Protein AF-A0A5B0LIJ8-F1 (afdb_monomer_lite)

Radius of gyration: 35.1 Å; chains: 1; bounding box: 100×54×108 Å

Foldseek 3Di:
DDDDDDDDDPPPDPDDPDDDQPFQLDQDDDDLSVLLRVLVSVQVVVHPVSLVQVLVLLVLVLVCCVDPVNPVVLVLLPDLPDDLVVQLVSLVVVCVVSPNGDPSNNVSSNVCSVVSNSNCSNVSSVSNVVSVCVVQLEFEKEKEFLDDDDPVRVVVVQVVVCVDPLSDNGHYDYDYDHDNVLVGDMWIDRPVDIDDPGPNVVVVVVVVVVVVVVVVVVVVVVVCVVVVVVVVVPPPPDDDDDDDDPDDDDDDDDDDDDDDDDDDDD

Secondary structure (DSSP, 8-state):
------------------------SS---HHHHHHHHHHHHHHHHH-HHHHHHHHHHHHHHHHHHHSTTHHHHHHHHH-TTS-HHHHHHHHHHHHHHHT---HHHHHHHHHHHHTT-GGGHHHHHHHHHHHHHHHTTEEEEEEEESSPPPHHHHHHHHHHHHHSTTS-SPEEEEEEEE-GGG-SSEEEE-SS-EEE--HHHHHHHHHHHHHHHHHHHHHHHHHSHHHHHHHHHHTTS-----------------------------

InterPro domains:
  IPR000711 ATPase, OSCP/delta subunit [MF_01416] (27-212)
  IPR000711 ATPase, OSCP/delta subunit [PF00213] (32-209)
  IPR000711 ATPase, OSCP/delta subunit [PR00125] (31-50)
  IPR000711 ATPase, OSCP/delta subunit [PR00125] (106-117)
  IPR000711 ATPase, OSCP/delta subunit [PR00125] (117-131)
  IPR000711 ATPase, OSCP/delta subunit [PR00125] (170-185)
  IPR000711 ATPase, OSCP/delta subunit [PR00125] (185-203)
  IPR000711 ATPase, OSCP/delta subunit [PTHR11910] (22-210)
  IPR000711 ATPase, OSCP/delta subunit [TIGR01145] (34-208)
  IPR026015 F1F0 ATP synthase OSCP/delta subunit, N-terminal domain superfamily [G3DSA:1.10.520.20] (30-129)
  IPR026015 F1F0 ATP synthase OSCP/delta subunit, N-terminal domain superfamily [SSF47928] (27-138)

pLDDT: mean 74.78, std 20.58, range [27.91, 95.12]

Structure (mmCIF, N/CA/C/O backbone):
data_AF-A0A5B0LIJ8-F1
#
_entry.id   AF-A0A5B0LIJ8-F1
#
loop_
_atom_site.group_PDB
_atom_site.id
_atom_site.type_symbol
_atom_site.label_atom_id
_atom_site.label_alt_id
_atom_site.label_comp_id
_atom_site.label_asym_id
_atom_site.label_entity_id
_atom_site.label_seq_id
_atom_site.pdbx_PDB_ins_code
_atom_site.Cartn_x
_atom_site.Cartn_y
_atom_site.Cartn_z
_atom_site.occupancy
_atom_site.B_iso_or_equiv
_atom_site.auth_seq_id
_atom_site.auth_comp_id
_atom_site.auth_asym_id
_atom_site.auth_atom_id
_atom_site.pdbx_PDB_model_num
ATOM 1 N N . MET A 1 1 ? -68.571 29.855 -14.694 1.00 47.62 1 MET A N 1
ATOM 2 C CA . MET A 1 1 ? -67.436 30.529 -14.028 1.00 47.62 1 MET A CA 1
ATOM 3 C C . MET A 1 1 ? -67.125 29.778 -12.743 1.00 47.62 1 MET A C 1
ATOM 5 O O . MET A 1 1 ? -67.871 29.914 -11.789 1.00 47.62 1 MET A O 1
ATOM 9 N N . ALA A 1 2 ? -66.093 28.936 -12.734 1.00 45.91 2 ALA A N 1
ATOM 10 C CA . ALA A 1 2 ? -65.562 28.334 -11.511 1.00 45.91 2 ALA A CA 1
ATOM 11 C C . ALA A 1 2 ? -64.070 28.053 -11.730 1.00 45.91 2 ALA A C 1
ATOM 13 O O . ALA A 1 2 ? -63.664 26.982 -12.167 1.00 45.91 2 ALA A O 1
ATOM 14 N N . SER A 1 3 ? -63.268 29.089 -11.514 1.00 51.72 3 SER A N 1
ATOM 15 C CA . SER A 1 3 ? -61.813 29.036 -11.434 1.00 51.72 3 SER A CA 1
ATOM 16 C C . SER A 1 3 ? -61.413 28.531 -10.046 1.00 51.72 3 SER A C 1
ATOM 18 O O . SER A 1 3 ? -61.490 29.281 -9.074 1.00 51.72 3 SER A O 1
ATOM 20 N N . GLY A 1 4 ? -61.007 27.266 -9.945 1.00 51.38 4 GLY A N 1
ATOM 21 C CA . GLY A 1 4 ? -60.357 26.726 -8.750 1.00 51.38 4 GLY A CA 1
ATOM 22 C C . GLY A 1 4 ? -58.832 26.875 -8.852 1.00 51.38 4 GLY A C 1
ATOM 23 O O . GLY A 1 4 ? -58.273 26.528 -9.894 1.00 51.38 4 GLY A O 1
ATOM 24 N N . PRO A 1 5 ? -58.130 27.389 -7.827 1.00 50.44 5 PRO A N 1
ATOM 25 C CA . PRO A 1 5 ? -56.679 27.525 -7.866 1.00 50.44 5 PRO A CA 1
ATOM 26 C C . PRO A 1 5 ? -55.984 26.168 -7.675 1.00 50.44 5 PRO A C 1
ATOM 28 O O . PRO A 1 5 ? -56.204 25.457 -6.695 1.00 50.44 5 PRO A O 1
ATOM 31 N N . VAL A 1 6 ? -55.103 25.821 -8.615 1.00 54.75 6 VAL A N 1
ATOM 32 C CA . VAL A 1 6 ? -54.202 24.665 -8.518 1.00 54.75 6 VAL A CA 1
ATOM 33 C C . VAL A 1 6 ? -53.037 25.040 -7.602 1.00 54.75 6 VAL A C 1
ATOM 35 O O . VAL A 1 6 ? -52.072 25.674 -8.029 1.00 54.75 6 VAL A O 1
ATOM 38 N N . TYR A 1 7 ? -53.103 24.648 -6.331 1.00 50.88 7 TYR A N 1
ATOM 39 C CA . TYR A 1 7 ? -51.962 24.767 -5.424 1.00 50.88 7 TYR A CA 1
ATOM 40 C C . TYR A 1 7 ? -50.938 23.671 -5.737 1.00 50.88 7 TYR A C 1
ATOM 42 O O . TYR A 1 7 ? -51.102 22.501 -5.392 1.00 50.88 7 TYR A O 1
ATOM 50 N N . ARG A 1 8 ? -49.858 24.054 -6.420 1.00 53.16 8 ARG A N 1
ATOM 51 C CA . ARG A 1 8 ? -48.707 23.190 -6.691 1.00 53.16 8 ARG A CA 1
ATOM 52 C C . ARG A 1 8 ? -47.884 23.061 -5.407 1.00 53.16 8 ARG A C 1
ATOM 54 O O . ARG A 1 8 ? -47.193 23.997 -5.017 1.00 53.16 8 ARG A O 1
ATOM 61 N N . ALA A 1 9 ? -47.964 21.908 -4.747 1.00 58.19 9 ALA A N 1
ATOM 62 C CA . ALA A 1 9 ? -47.151 21.608 -3.573 1.00 58.19 9 ALA A CA 1
ATOM 63 C C . ALA A 1 9 ? -45.655 21.649 -3.939 1.00 58.19 9 ALA A C 1
ATOM 65 O O . ALA A 1 9 ? -45.153 20.796 -4.676 1.00 58.19 9 ALA A O 1
ATOM 66 N N . LEU A 1 10 ? -44.937 22.651 -3.432 1.00 56.31 10 LEU A N 1
ATOM 67 C CA . LEU A 1 10 ? -43.482 22.715 -3.514 1.00 56.31 10 LEU A CA 1
ATOM 68 C C . LEU A 1 10 ? -42.907 21.613 -2.616 1.00 56.31 10 LEU A C 1
ATOM 70 O O . LEU A 1 10 ? -42.924 21.719 -1.390 1.00 56.31 10 LEU A O 1
ATOM 74 N N . LYS A 1 11 ? -42.394 20.538 -3.224 1.00 51.88 11 LYS A N 1
ATOM 75 C CA . LYS A 1 11 ? -41.533 19.567 -2.539 1.00 51.88 11 LYS A CA 1
ATOM 76 C C . LYS A 1 11 ? -40.275 20.306 -2.082 1.00 51.88 11 LYS A C 1
ATOM 78 O O . LYS A 1 11 ? -39.348 20.504 -2.859 1.00 51.88 11 LYS A O 1
ATOM 83 N N . CYS A 1 12 ? -40.256 20.721 -0.820 1.00 52.06 12 CYS A N 1
ATOM 84 C CA . CYS A 1 12 ? -39.061 21.233 -0.169 1.00 52.06 12 CYS A CA 1
ATOM 85 C C . CYS A 1 12 ? -38.113 20.049 0.063 1.00 52.06 12 CYS A C 1
ATOM 87 O O . CYS A 1 12 ? -38.167 19.368 1.087 1.00 52.06 12 CYS A O 1
ATOM 89 N N . THR A 1 13 ? -37.290 19.725 -0.933 1.00 61.84 13 THR A N 1
ATOM 90 C CA . THR A 1 13 ? -36.190 18.784 -0.741 1.00 61.84 13 THR A CA 1
ATOM 91 C C . THR A 1 13 ? -35.160 19.469 0.143 1.00 61.84 13 THR A C 1
ATOM 93 O O . THR A 1 13 ? -34.481 20.396 -0.298 1.00 61.84 13 THR A O 1
ATOM 96 N N . ARG A 1 14 ? -35.054 19.028 1.400 1.00 58.00 14 ARG A N 1
ATOM 97 C CA . ARG A 1 14 ? -33.941 19.384 2.285 1.00 58.00 14 ARG A CA 1
ATOM 98 C C . ARG A 1 14 ? -32.634 19.004 1.588 1.00 58.00 14 ARG A C 1
ATOM 100 O O . ARG A 1 14 ? -32.281 17.830 1.527 1.00 58.00 14 ARG A O 1
ATOM 107 N N . GLY A 1 15 ? -31.931 19.996 1.053 1.00 54.00 15 GLY A N 1
ATOM 108 C CA . GLY A 1 15 ? -30.543 19.836 0.652 1.00 54.00 15 GLY A CA 1
ATOM 109 C C . GLY A 1 15 ? -29.709 19.687 1.916 1.00 54.00 15 GLY A C 1
ATOM 110 O O . GLY A 1 15 ? -29.566 20.643 2.676 1.00 54.00 15 GLY A O 1
ATOM 111 N N . TYR A 1 16 ? -29.188 18.491 2.180 1.00 57.69 16 TYR A N 1
ATOM 112 C CA . TYR A 1 16 ? -28.135 18.342 3.176 1.00 57.69 16 TYR A CA 1
ATOM 113 C C . TYR A 1 16 ? -26.903 19.069 2.638 1.00 57.69 16 TYR A C 1
ATOM 115 O O . TYR A 1 16 ? -26.292 18.627 1.667 1.00 57.69 16 TYR A O 1
ATOM 123 N N . ALA A 1 17 ? -26.561 20.203 3.248 1.00 46.34 17 ALA A N 1
ATOM 124 C CA . ALA A 1 17 ? -25.286 20.862 3.026 1.00 46.34 17 ALA A CA 1
ATOM 125 C C . ALA A 1 17 ? -24.179 19.910 3.498 1.00 46.34 17 ALA A C 1
ATOM 127 O O . ALA A 1 17 ? -23.895 19.794 4.690 1.00 46.34 17 ALA A O 1
ATOM 128 N N . THR A 1 18 ? -23.585 19.163 2.572 1.00 56.31 18 THR A N 1
ATOM 129 C CA . THR A 1 18 ? -22.400 18.358 2.855 1.00 56.31 18 THR A CA 1
ATOM 130 C C . THR A 1 18 ? -21.265 19.311 3.195 1.00 56.31 18 THR A C 1
ATOM 132 O O . THR A 1 18 ? -20.797 20.047 2.327 1.00 56.31 18 THR A O 1
ATOM 135 N N . ALA A 1 19 ? -20.835 19.310 4.460 1.00 57.94 19 ALA A N 1
ATOM 136 C CA . ALA A 1 19 ? -19.620 19.994 4.889 1.00 57.94 19 ALA A CA 1
ATOM 137 C C . ALA A 1 19 ? -18.485 19.660 3.911 1.00 57.94 19 ALA A C 1
ATOM 139 O O . ALA A 1 19 ? -18.280 18.481 3.610 1.00 57.94 19 ALA A O 1
ATOM 140 N N . ALA A 1 20 ? -17.785 20.685 3.413 1.00 52.75 20 ALA A N 1
ATOM 141 C CA . ALA A 1 20 ? -16.753 20.564 2.388 1.00 52.75 20 ALA A CA 1
ATOM 142 C C . ALA A 1 20 ? -15.734 19.475 2.764 1.00 52.75 20 ALA A C 1
ATOM 144 O O . ALA A 1 20 ? -14.863 19.660 3.616 1.00 52.75 20 ALA A O 1
ATOM 145 N N . SER A 1 21 ? -15.876 18.292 2.168 1.00 60.28 21 SER A N 1
ATOM 146 C CA . SER A 1 21 ? -14.960 17.185 2.389 1.00 60.28 21 SER A CA 1
ATOM 147 C C . SER A 1 21 ? -13.689 17.474 1.605 1.00 60.28 21 SER A C 1
ATOM 149 O O . SER A 1 21 ? -13.701 17.426 0.375 1.00 60.28 21 SER A O 1
ATOM 151 N N . LYS A 1 22 ? -12.588 17.771 2.306 1.00 71.88 22 LYS A N 1
ATOM 152 C CA . LYS A 1 22 ? -11.252 17.735 1.702 1.00 71.88 22 LYS A CA 1
ATOM 153 C C . LYS A 1 22 ? -11.056 16.336 1.110 1.00 71.88 22 LYS A C 1
ATOM 155 O O . LYS A 1 22 ? -11.093 15.342 1.840 1.00 71.88 22 LYS A O 1
ATOM 160 N N . GLN A 1 23 ? -10.968 16.282 -0.216 1.00 77.31 23 GLN A N 1
ATOM 161 C CA . GLN A 1 23 ? -10.857 15.036 -0.961 1.00 77.31 23 GLN A CA 1
ATOM 162 C C . GLN A 1 23 ? -9.445 14.460 -0.796 1.00 77.31 23 GLN A C 1
ATOM 164 O O . GLN A 1 23 ? -8.485 15.232 -0.727 1.00 77.31 23 GLN A O 1
ATOM 169 N N . PRO A 1 24 ? -9.300 13.128 -0.719 1.00 84.94 24 PRO A N 1
ATOM 170 C CA . PRO A 1 24 ? -7.989 12.495 -0.723 1.00 84.94 24 PRO A CA 1
ATOM 171 C C . PRO A 1 24 ? -7.252 12.771 -2.048 1.00 84.94 24 PRO A C 1
ATOM 173 O O . PRO A 1 24 ? -7.898 12.907 -3.090 1.00 84.94 24 PRO A O 1
ATOM 176 N N . PRO A 1 25 ? -5.907 12.818 -2.038 1.00 84.00 25 PRO A N 1
ATOM 177 C CA . PRO A 1 25 ? -5.106 13.121 -3.229 1.00 84.00 25 PRO A CA 1
ATOM 178 C C . PRO A 1 25 ? -5.196 12.039 -4.316 1.00 84.00 25 PRO A C 1
ATOM 180 O O . PRO A 1 25 ? -5.004 12.334 -5.492 1.00 84.00 25 PRO A O 1
ATOM 183 N N . ILE A 1 26 ? -5.490 10.791 -3.935 1.00 87.38 26 ILE A N 1
ATOM 184 C CA . ILE A 1 26 ? -5.700 9.663 -4.850 1.00 87.38 26 ILE A CA 1
ATOM 185 C C . ILE A 1 26 ? -7.056 9.033 -4.544 1.00 87.38 26 ILE A C 1
ATOM 187 O O . ILE A 1 26 ? -7.428 8.852 -3.384 1.00 87.38 26 ILE A O 1
ATOM 191 N N . GLN A 1 27 ? -7.788 8.670 -5.596 1.00 87.69 27 GLN A N 1
ATOM 192 C CA . GLN A 1 27 ? -9.025 7.908 -5.477 1.00 87.69 27 GLN A CA 1
ATOM 193 C C . GLN A 1 27 ? -8.698 6.416 -5.399 1.00 87.69 27 GLN A C 1
ATOM 195 O O . GLN A 1 27 ? -8.343 5.795 -6.400 1.00 87.69 27 GLN A O 1
ATOM 200 N N . LEU A 1 28 ? -8.816 5.840 -4.205 1.00 87.75 28 LEU A N 1
ATOM 201 C CA . LEU A 1 28 ? -8.683 4.400 -4.011 1.00 87.75 28 LEU A CA 1
ATOM 202 C C . LEU A 1 28 ? -10.021 3.702 -4.261 1.00 87.75 28 LEU A C 1
ATOM 204 O O . LEU A 1 28 ? -11.070 4.154 -3.799 1.00 87.75 28 LEU A O 1
ATOM 208 N N . GLN A 1 29 ? -9.975 2.593 -4.995 1.00 87.88 29 GLN A N 1
ATOM 209 C CA . GLN A 1 29 ? -11.150 1.795 -5.338 1.00 87.88 29 GLN A CA 1
ATOM 210 C C . GLN A 1 29 ? -11.366 0.663 -4.326 1.00 87.88 29 GLN A C 1
ATOM 212 O O . GLN A 1 29 ? -10.441 0.217 -3.654 1.00 87.88 29 GLN A O 1
ATOM 217 N N . GLY A 1 30 ? -12.602 0.168 -4.242 1.00 90.38 30 GLY A N 1
ATOM 218 C CA . GLY A 1 30 ? -12.960 -0.953 -3.368 1.00 90.38 30 GLY A CA 1
ATOM 219 C C . GLY A 1 30 ? -13.424 -0.546 -1.966 1.00 90.38 30 GLY A C 1
ATOM 220 O O . GLY A 1 30 ? -13.633 0.629 -1.664 1.00 90.38 30 GLY A O 1
ATOM 221 N N . LEU A 1 31 ? -13.671 -1.546 -1.116 1.00 90.75 31 LEU A N 1
ATOM 222 C CA . LEU A 1 31 ? -14.156 -1.335 0.252 1.00 90.75 31 LEU A CA 1
ATOM 223 C C . LEU A 1 31 ? -13.059 -0.763 1.157 1.00 90.75 31 LEU A C 1
ATOM 225 O O . LEU A 1 31 ? -13.311 0.207 1.873 1.00 90.75 31 LEU A O 1
ATOM 229 N N . SER A 1 32 ? -11.839 -1.293 1.054 1.00 92.50 32 SER A N 1
ATOM 230 C CA . SER A 1 32 ? -10.680 -0.834 1.823 1.00 92.50 32 SER A CA 1
ATOM 231 C C . SER A 1 32 ? -10.344 0.632 1.539 1.00 92.50 32 SER A C 1
ATOM 233 O O . SER A 1 32 ? -10.225 1.428 2.472 1.00 92.50 32 SER A O 1
ATOM 235 N N . GLY A 1 33 ? -10.336 1.022 0.259 1.00 93.31 33 GLY A N 1
ATOM 236 C CA . GLY A 1 33 ? -10.114 2.402 -0.171 1.00 93.31 33 GLY A CA 1
ATOM 237 C C . GLY A 1 33 ? -11.153 3.388 0.378 1.00 93.31 33 GLY A C 1
ATOM 238 O O . GLY A 1 33 ? -10.806 4.497 0.790 1.00 93.31 33 GLY A O 1
ATOM 239 N N . LYS A 1 34 ? -12.427 2.982 0.480 1.00 92.62 34 LYS A N 1
ATOM 240 C CA . LYS A 1 34 ? -13.484 3.809 1.094 1.00 92.62 34 LYS A CA 1
ATOM 241 C C . LYS A 1 34 ? -13.229 4.054 2.582 1.00 92.62 34 LYS A C 1
ATOM 243 O O . LYS A 1 34 ? -13.358 5.189 3.030 1.00 92.62 34 LYS A O 1
ATOM 248 N N . TYR A 1 35 ? -12.821 3.037 3.340 1.00 93.94 35 TYR A N 1
ATOM 249 C CA . TYR A 1 35 ? -12.466 3.224 4.751 1.00 93.94 35 TYR A CA 1
ATOM 250 C C . TYR A 1 35 ? -11.196 4.054 4.934 1.00 93.94 35 TYR A C 1
ATOM 252 O O . TYR A 1 35 ? -11.187 4.961 5.765 1.00 93.94 35 TYR A O 1
ATOM 260 N N . ALA A 1 36 ? -10.157 3.797 4.136 1.00 94.50 36 ALA A N 1
ATOM 261 C CA . ALA A 1 36 ? -8.912 4.558 4.181 1.00 94.50 36 ALA A CA 1
ATOM 262 C C . ALA A 1 36 ? -9.144 6.042 3.848 1.00 94.50 36 ALA A C 1
ATOM 264 O O . ALA A 1 36 ? -8.672 6.922 4.568 1.00 94.50 36 ALA A O 1
ATOM 265 N N . SER A 1 37 ? -9.939 6.333 2.812 1.00 93.19 37 SER A N 1
ATOM 266 C CA . SER A 1 37 ? -10.314 7.708 2.458 1.00 93.19 37 SER A CA 1
ATOM 267 C C . SER A 1 37 ? -11.153 8.392 3.542 1.00 93.19 37 SER A C 1
ATOM 269 O O . SER A 1 37 ? -10.904 9.554 3.854 1.00 93.19 37 SER A O 1
ATOM 271 N N . ALA A 1 38 ? -12.089 7.677 4.178 1.00 92.56 38 ALA A N 1
ATOM 272 C CA . ALA A 1 38 ? -12.887 8.211 5.279 1.00 92.56 38 ALA A CA 1
ATOM 273 C C . ALA A 1 38 ? -12.024 8.545 6.507 1.00 92.56 38 ALA A C 1
ATOM 275 O O . ALA A 1 38 ? -12.185 9.617 7.094 1.00 92.56 38 ALA A O 1
ATOM 276 N N . LEU A 1 39 ? -11.079 7.666 6.858 1.00 92.94 39 LEU A N 1
ATOM 277 C CA . LEU A 1 39 ? -10.118 7.904 7.935 1.00 92.94 39 LEU A CA 1
ATOM 278 C C . LEU A 1 39 ? -9.228 9.113 7.630 1.00 92.94 39 LEU A C 1
ATOM 280 O O . LEU A 1 39 ? -9.060 9.981 8.484 1.00 92.94 39 LEU A O 1
ATOM 284 N N . TYR A 1 40 ? -8.715 9.207 6.402 1.00 93.12 40 TYR A N 1
ATOM 285 C CA . TYR A 1 40 ? -7.926 10.349 5.945 1.00 93.12 40 TYR A CA 1
ATOM 286 C C . TYR A 1 40 ? -8.722 11.658 6.046 1.00 93.12 40 TYR A C 1
ATOM 288 O O . TYR A 1 40 ? -8.270 12.613 6.676 1.00 93.12 40 TYR A O 1
ATOM 296 N N . SER A 1 41 ? -9.948 11.698 5.515 1.00 91.44 41 SER A N 1
ATOM 297 C CA . SER A 1 41 ? -10.809 12.880 5.610 1.00 91.44 41 SER A CA 1
ATOM 298 C C . SER A 1 41 ? -11.162 13.241 7.056 1.00 91.44 41 SER A C 1
ATOM 300 O O . SER A 1 41 ? -11.316 14.423 7.356 1.00 91.44 41 SER A O 1
ATOM 302 N N . ALA A 1 42 ? -11.290 12.267 7.962 1.00 91.69 42 ALA A N 1
ATOM 303 C CA . ALA A 1 42 ? -11.514 12.519 9.385 1.00 91.69 42 ALA A CA 1
ATOM 304 C C . ALA A 1 42 ? -10.266 13.095 10.077 1.00 91.69 42 ALA A C 1
ATOM 306 O O . ALA A 1 42 ? -10.382 14.058 10.835 1.00 91.69 42 ALA A O 1
ATOM 307 N N . ALA A 1 43 ? -9.079 12.561 9.780 1.00 91.88 43 ALA A N 1
ATOM 308 C CA . ALA A 1 43 ? -7.814 13.048 10.326 1.00 91.88 43 ALA A CA 1
ATOM 309 C C . ALA A 1 43 ? -7.507 14.478 9.858 1.00 91.88 43 ALA A C 1
ATOM 311 O O . ALA A 1 43 ? -7.205 15.347 10.670 1.00 91.88 43 ALA A O 1
ATOM 312 N N . VAL A 1 44 ? -7.694 14.761 8.565 1.00 91.19 44 VAL A N 1
ATOM 313 C CA . VAL A 1 44 ? -7.485 16.100 7.990 1.00 91.19 44 VAL A CA 1
ATOM 314 C C . VAL A 1 44 ? -8.475 17.139 8.541 1.00 91.19 44 VAL A C 1
ATOM 316 O O . VAL A 1 44 ? -8.157 18.328 8.580 1.00 91.19 44 VAL A O 1
ATOM 319 N N . LYS A 1 45 ? -9.676 16.716 8.962 1.00 90.19 45 LYS A N 1
ATOM 320 C CA . LYS A 1 45 ? -10.661 17.593 9.618 1.00 90.19 45 LYS A CA 1
ATOM 321 C C . LYS A 1 45 ? -10.297 17.942 11.060 1.00 90.19 45 LYS A C 1
ATOM 323 O O . LYS A 1 45 ? -10.710 19.007 11.502 1.00 90.19 45 LYS A O 1
ATOM 328 N N . LYS A 1 46 ? -9.598 17.054 11.781 1.00 87.81 46 LYS A N 1
ATOM 329 C CA . LYS A 1 46 ? -9.085 17.359 13.121 1.00 87.81 46 LYS A CA 1
ATOM 330 C C . LYS A 1 46 ? -7.877 18.285 12.993 1.00 87.81 46 LYS A C 1
ATOM 332 O O . LYS A 1 46 ? -8.039 19.479 13.173 1.00 87.81 46 LYS A O 1
ATOM 337 N N . ASP A 1 47 ? -6.720 17.757 12.592 1.00 86.88 47 ASP A N 1
ATOM 338 C CA . ASP A 1 47 ? -5.487 18.535 12.406 1.00 86.88 47 ASP A CA 1
ATOM 339 C C . ASP A 1 47 ? -4.477 17.786 11.526 1.00 86.88 47 ASP A C 1
ATOM 341 O O . ASP A 1 47 ? -4.381 16.558 11.574 1.00 86.88 47 ASP A O 1
ATOM 345 N N . GLU A 1 48 ? -3.595 18.509 10.833 1.00 83.25 48 GLU A N 1
ATOM 346 C CA . GLU A 1 48 ? -2.496 17.898 10.065 1.00 83.25 48 GLU A CA 1
ATOM 347 C C . GLU A 1 48 ? -1.504 17.122 10.955 1.00 83.25 48 GLU A C 1
ATOM 349 O O . GLU A 1 48 ? -0.979 16.081 10.562 1.00 83.25 48 GLU A O 1
ATOM 354 N N . LYS A 1 49 ? -1.309 17.549 12.210 1.00 86.62 49 LYS A N 1
ATOM 355 C CA . LYS A 1 49 ? -0.471 16.816 13.176 1.00 86.62 49 LYS A CA 1
ATOM 356 C C . LYS A 1 49 ? -1.043 15.433 13.490 1.00 86.62 49 LYS A C 1
ATOM 358 O O . LYS A 1 49 ? -0.280 14.467 13.563 1.00 86.62 49 LYS A O 1
ATOM 363 N N . THR A 1 50 ? -2.371 15.325 13.613 1.00 87.69 50 THR A N 1
ATOM 364 C CA . THR A 1 50 ? -3.046 14.050 13.908 1.00 87.69 50 THR A CA 1
ATOM 365 C C . THR A 1 50 ? -2.900 13.036 12.776 1.00 87.69 50 THR A C 1
ATOM 367 O O . THR A 1 50 ? -2.864 11.832 13.018 1.00 87.69 50 THR A O 1
ATOM 370 N N . LEU A 1 51 ? -2.722 13.507 11.541 1.00 89.88 51 LEU A N 1
ATOM 371 C CA . LEU A 1 51 ? -2.484 12.648 10.386 1.00 89.88 51 LEU A CA 1
ATOM 372 C C . LEU A 1 51 ? -1.180 11.846 10.543 1.00 89.88 51 LEU A C 1
ATOM 374 O O . LEU A 1 51 ? -1.163 10.628 10.368 1.00 89.88 51 LEU A O 1
ATOM 378 N N . SER A 1 52 ? -0.102 12.519 10.957 1.00 89.50 52 SER A N 1
ATOM 379 C CA . SER A 1 52 ? 1.201 11.883 11.188 1.00 89.50 52 SER A CA 1
ATOM 380 C C . SER A 1 52 ? 1.209 10.918 12.380 1.00 89.50 52 SER A C 1
ATOM 382 O O . SER A 1 52 ? 1.951 9.935 12.372 1.00 89.50 52 SER A O 1
ATOM 384 N N . THR A 1 53 ? 0.389 11.166 13.408 1.00 91.31 53 THR A N 1
ATOM 385 C CA . THR A 1 53 ? 0.254 10.246 14.548 1.00 91.31 53 THR A CA 1
ATOM 386 C C . THR A 1 53 ? -0.534 9.001 14.160 1.00 91.31 53 THR A C 1
ATOM 388 O O . THR A 1 53 ? -0.097 7.898 14.471 1.00 91.31 53 THR A O 1
ATOM 391 N N . VAL A 1 54 ? -1.629 9.154 13.406 1.00 92.31 54 VAL A N 1
ATOM 392 C CA . VAL A 1 54 ? -2.427 8.017 12.915 1.00 92.31 54 VAL A CA 1
ATOM 393 C C . VAL A 1 54 ? -1.593 7.124 11.992 1.00 92.31 54 VAL A C 1
ATOM 395 O O . VAL A 1 54 ? -1.641 5.904 12.110 1.00 92.31 54 VAL A O 1
ATOM 398 N N . GLU A 1 55 ? -0.758 7.702 11.125 1.00 91.88 55 GLU A N 1
ATOM 399 C CA . GLU A 1 55 ? 0.173 6.930 10.289 1.00 91.88 55 GLU A CA 1
ATOM 400 C C . GLU A 1 55 ? 1.131 6.067 11.129 1.00 91.88 55 GLU A C 1
ATOM 402 O O . GLU A 1 55 ? 1.330 4.885 10.835 1.00 91.88 55 GLU A O 1
ATOM 407 N N . LYS A 1 56 ? 1.699 6.628 12.205 1.00 91.50 56 LYS A N 1
ATOM 408 C CA . LYS A 1 56 ? 2.584 5.890 13.120 1.00 91.50 56 LYS A CA 1
ATOM 409 C C . LYS A 1 56 ? 1.841 4.759 13.828 1.00 91.50 56 LYS A C 1
ATOM 411 O O . LYS A 1 56 ? 2.370 3.645 13.871 1.00 91.50 56 LYS A O 1
ATOM 416 N N . ASP A 1 57 ? 0.627 5.018 14.312 1.00 91.06 57 ASP A N 1
ATOM 417 C CA . ASP A 1 57 ? -0.225 4.015 14.957 1.00 91.06 57 ASP A CA 1
ATOM 418 C C . ASP A 1 57 ? -0.491 2.840 14.002 1.00 91.06 57 ASP A C 1
ATOM 420 O O . ASP A 1 57 ? -0.201 1.688 14.329 1.00 91.06 57 ASP A O 1
ATOM 424 N N . LEU A 1 58 ? -0.954 3.124 12.780 1.00 91.50 58 LEU A N 1
ATOM 425 C CA . LEU A 1 58 ? -1.254 2.097 11.780 1.00 91.50 58 LEU A CA 1
ATOM 426 C C . LEU A 1 58 ? -0.002 1.329 11.339 1.00 91.50 58 LEU A C 1
ATOM 428 O O . LEU A 1 58 ? -0.059 0.110 11.185 1.00 91.50 58 LEU A O 1
ATOM 432 N N . SER A 1 59 ? 1.147 2.000 11.200 1.00 90.44 59 SER A N 1
ATOM 433 C CA . SER A 1 59 ? 2.416 1.330 10.880 1.00 90.44 59 SER A CA 1
ATOM 434 C C . SER A 1 59 ? 2.878 0.384 11.996 1.00 90.44 59 SER A C 1
ATOM 436 O O . SER A 1 59 ? 3.431 -0.682 11.724 1.00 90.44 59 SER A O 1
ATOM 438 N N . SER A 1 60 ? 2.616 0.739 13.257 1.00 89.06 60 SER A N 1
ATOM 439 C CA . SER A 1 60 ? 2.938 -0.096 14.417 1.00 89.06 60 SER A CA 1
ATOM 440 C C . SER A 1 60 ? 2.033 -1.325 14.458 1.00 89.06 60 SER A C 1
ATOM 442 O O . SER A 1 60 ? 2.519 -2.442 14.628 1.00 89.06 60 SER A O 1
ATOM 444 N N . ILE A 1 61 ? 0.737 -1.140 14.188 1.00 87.94 61 ILE A N 1
ATOM 445 C CA . ILE A 1 61 ? -0.228 -2.238 14.059 1.00 87.94 61 ILE A CA 1
ATOM 446 C C . ILE A 1 61 ? 0.173 -3.173 12.910 1.00 87.94 61 ILE A C 1
ATOM 448 O O . ILE A 1 61 ? 0.229 -4.384 13.108 1.00 87.94 61 ILE A O 1
ATOM 452 N N . GLN A 1 62 ? 0.539 -2.642 11.739 1.00 88.69 62 GLN A N 1
ATOM 453 C CA . GLN A 1 62 ? 0.976 -3.451 10.594 1.00 88.69 62 GLN A CA 1
ATOM 454 C C . GLN A 1 62 ? 2.210 -4.303 10.914 1.00 88.69 62 GLN A C 1
ATOM 456 O O . GLN A 1 62 ? 2.283 -5.470 10.520 1.00 88.69 62 GLN A O 1
ATOM 461 N N . ARG A 1 63 ? 3.180 -3.745 11.651 1.00 87.12 63 ARG A N 1
ATOM 462 C CA . ARG A 1 63 ? 4.380 -4.480 12.081 1.00 87.12 63 ARG A CA 1
ATOM 463 C C . ARG A 1 63 ? 4.033 -5.647 12.994 1.00 87.12 63 ARG A C 1
ATOM 465 O O . ARG A 1 63 ? 4.608 -6.717 12.829 1.00 87.12 63 ARG A O 1
ATOM 472 N N . VAL A 1 64 ? 3.090 -5.462 13.914 1.00 84.25 64 VAL A N 1
ATOM 473 C CA . VAL A 1 64 ? 2.673 -6.530 14.832 1.00 84.25 64 VAL A CA 1
ATOM 474 C C . VAL A 1 64 ? 1.805 -7.569 14.131 1.00 84.25 64 VAL A C 1
ATOM 476 O O . VAL A 1 64 ? 1.964 -8.758 14.374 1.00 84.25 64 VAL A O 1
ATOM 479 N N . LEU A 1 65 ? 0.957 -7.166 13.185 1.00 83.88 65 LEU A N 1
ATOM 480 C CA . LEU A 1 65 ? 0.259 -8.128 12.331 1.00 83.88 65 LEU A CA 1
ATOM 481 C C . LEU A 1 65 ? 1.253 -8.962 11.510 1.00 83.88 65 LEU A C 1
ATOM 483 O O . LEU A 1 65 ? 1.031 -10.147 11.296 1.00 83.88 65 LEU A O 1
ATOM 487 N N . SER A 1 66 ? 2.370 -8.375 11.084 1.00 82.06 66 SER A N 1
ATOM 488 C CA . SER A 1 66 ? 3.409 -9.078 10.321 1.00 82.06 66 SER A CA 1
ATOM 489 C C . SER A 1 66 ? 4.356 -9.923 11.185 1.00 82.06 66 SER A C 1
ATOM 491 O O . SER A 1 66 ? 5.110 -10.729 10.638 1.00 82.06 66 SER A O 1
ATOM 493 N N . SER A 1 67 ? 4.364 -9.747 12.511 1.00 82.06 67 SER A N 1
ATOM 494 C CA . SER A 1 67 ? 5.240 -10.504 13.408 1.00 82.06 67 SER A CA 1
ATOM 495 C C . SER A 1 67 ? 4.693 -11.913 13.671 1.00 82.06 67 SER A C 1
ATOM 497 O O . SER A 1 67 ? 3.520 -12.206 13.437 1.00 82.06 67 SER A O 1
ATOM 499 N N . LYS A 1 68 ? 5.550 -12.818 14.165 1.00 67.75 68 LYS A N 1
ATOM 500 C CA . LYS A 1 68 ? 5.166 -14.214 14.457 1.00 67.75 68 LYS A CA 1
ATOM 501 C C . LYS A 1 68 ? 4.052 -14.311 15.510 1.00 67.75 68 LYS A C 1
ATOM 503 O O . LYS A 1 68 ? 3.194 -15.184 15.402 1.00 67.75 68 LYS A O 1
ATOM 508 N N . ASP A 1 69 ? 4.010 -13.368 16.448 1.00 69.62 69 ASP A N 1
ATOM 509 C CA . ASP A 1 69 ? 2.952 -13.251 17.462 1.00 69.62 69 ASP A CA 1
ATOM 510 C C . ASP A 1 69 ? 1.612 -12.770 16.869 1.00 69.62 69 ASP A C 1
ATOM 512 O O . ASP A 1 69 ? 0.554 -12.912 17.485 1.00 69.62 69 ASP A O 1
ATOM 516 N N . GLY A 1 70 ? 1.636 -12.245 15.640 1.00 69.19 70 GLY A N 1
ATOM 517 C CA . GLY A 1 70 ? 0.471 -11.755 14.913 1.00 69.19 70 GLY A CA 1
ATOM 518 C C . GLY A 1 70 ? -0.476 -12.849 14.420 1.00 69.19 70 GLY A C 1
ATOM 519 O O . GLY A 1 70 ? -1.623 -12.541 14.113 1.00 69.19 70 GLY A O 1
ATOM 520 N N . SER A 1 71 ? -0.066 -14.123 14.380 1.00 78.31 71 SER A N 1
ATOM 521 C CA . SER A 1 71 ? -0.907 -15.217 13.855 1.00 78.31 71 SER A CA 1
ATOM 522 C C . SER A 1 71 ? -2.245 -15.352 14.603 1.00 78.31 71 SER A C 1
ATOM 524 O O . SER A 1 71 ? -3.308 -15.407 13.983 1.00 78.31 71 SER A O 1
ATOM 526 N N . ALA A 1 72 ? -2.217 -15.289 15.940 1.00 82.25 72 ALA A N 1
ATOM 527 C CA . ALA A 1 72 ? -3.428 -15.334 16.764 1.00 82.25 72 ALA A CA 1
ATOM 528 C C . ALA A 1 72 ? -4.330 -14.105 16.544 1.00 82.25 72 ALA A C 1
ATOM 530 O O . ALA A 1 72 ? -5.556 -14.214 16.520 1.00 82.25 72 ALA A O 1
ATOM 531 N N . ILE A 1 73 ? -3.722 -12.932 16.337 1.00 82.81 73 ILE A N 1
ATOM 532 C CA . ILE A 1 73 ? -4.442 -11.680 16.071 1.00 82.81 73 ILE A CA 1
ATOM 533 C C . ILE A 1 73 ? -5.101 -11.734 14.690 1.00 82.81 73 ILE A C 1
ATOM 535 O O . ILE A 1 73 ? -6.275 -11.398 14.560 1.00 82.81 73 ILE A O 1
ATOM 539 N N . LYS A 1 74 ? -4.395 -12.225 13.667 1.00 84.31 74 LYS A N 1
ATOM 540 C CA . LYS A 1 74 ? -4.962 -12.434 12.329 1.00 84.31 74 LYS A CA 1
ATOM 541 C C . LYS A 1 74 ? -6.141 -13.393 12.372 1.00 84.31 74 LYS A C 1
ATOM 543 O O . LYS A 1 74 ? -7.181 -13.103 11.791 1.00 84.31 74 LYS A O 1
ATOM 548 N N . GLN A 1 75 ? -6.016 -14.503 13.096 1.00 85.38 75 GLN A N 1
ATOM 549 C CA . GLN A 1 75 ? -7.108 -15.463 13.230 1.00 85.38 75 GLN A CA 1
ATOM 550 C C . GLN A 1 75 ? -8.339 -14.841 13.905 1.00 85.38 75 GLN A C 1
ATOM 552 O O . GLN A 1 75 ? -9.463 -15.094 13.475 1.00 85.38 75 GLN A O 1
ATOM 557 N N . PHE A 1 76 ? -8.140 -13.979 14.907 1.00 86.31 76 PHE A N 1
ATOM 558 C CA . PHE A 1 76 ? -9.220 -13.198 15.508 1.00 86.31 76 PHE A CA 1
ATOM 559 C C . PHE A 1 76 ? -9.869 -12.230 14.503 1.00 86.31 76 PHE A C 1
ATOM 561 O O . PHE A 1 76 ? -11.093 -12.200 14.398 1.00 86.31 76 PHE A O 1
ATOM 568 N N . LEU A 1 77 ? -9.073 -11.484 13.727 1.00 85.31 77 LEU A N 1
ATOM 569 C CA . LEU A 1 77 ? -9.575 -10.540 12.718 1.00 85.31 77 LEU A CA 1
ATOM 570 C C . LEU A 1 77 ? -10.340 -11.232 11.579 1.00 85.31 77 LEU A C 1
ATOM 572 O O . LEU A 1 77 ? -11.285 -10.659 11.037 1.00 85.31 77 LEU A O 1
ATOM 576 N N . HIS A 1 78 ? -9.950 -12.458 11.229 1.00 85.94 78 HIS A N 1
ATOM 577 C CA . HIS A 1 78 ? -10.585 -13.253 10.181 1.00 85.94 78 HIS A CA 1
ATOM 578 C C . HIS A 1 78 ? -11.809 -14.049 10.644 1.00 85.94 78 HIS A C 1
ATOM 580 O O . HIS A 1 78 ? -12.487 -14.608 9.789 1.00 85.94 78 HIS A O 1
ATOM 586 N N . ASN A 1 79 ? -12.113 -14.125 11.945 1.00 85.88 79 ASN A N 1
ATOM 587 C CA . ASN A 1 79 ? -13.235 -14.919 12.447 1.00 85.88 79 ASN A CA 1
ATOM 588 C C . ASN A 1 79 ? -14.548 -14.104 12.478 1.00 85.88 79 ASN A C 1
ATOM 590 O O . ASN A 1 79 ? -14.733 -13.279 13.378 1.00 85.88 79 ASN A O 1
ATOM 594 N N . PRO A 1 80 ? -15.507 -14.353 11.560 1.00 80.50 80 PRO A N 1
ATOM 595 C CA . PRO A 1 80 ? -16.772 -13.618 11.514 1.00 80.50 80 PRO A CA 1
ATOM 596 C C . PRO A 1 80 ? -17.788 -14.076 12.573 1.00 80.50 80 PRO A C 1
ATOM 598 O O . PRO A 1 80 ? -18.801 -13.413 12.773 1.00 80.50 80 PRO A O 1
ATOM 601 N N . THR A 1 81 ? -17.541 -15.199 13.253 1.00 83.88 81 THR A N 1
ATOM 602 C CA . THR A 1 81 ? -18.499 -15.849 14.170 1.00 83.88 81 THR A CA 1
ATOM 603 C C . THR A 1 81 ? -18.620 -15.121 15.515 1.00 83.88 81 THR A C 1
ATOM 605 O O . THR A 1 81 ? -19.497 -15.419 16.322 1.00 83.88 81 THR A O 1
ATOM 608 N N . LEU A 1 82 ? -17.734 -14.161 15.787 1.00 83.00 82 LEU A N 1
ATOM 609 C CA . LEU A 1 82 ? -17.673 -13.456 17.062 1.00 83.00 82 LEU A CA 1
ATOM 610 C C . LEU A 1 82 ? -18.802 -12.425 17.210 1.00 83.00 82 LEU A C 1
ATOM 612 O O . LEU A 1 82 ? -19.068 -11.607 16.318 1.00 83.00 82 LEU A O 1
ATOM 616 N N . GLN A 1 83 ? -19.414 -12.394 18.395 1.00 85.44 83 GLN A N 1
ATOM 617 C CA . GLN A 1 83 ? -20.394 -11.368 18.746 1.00 85.44 83 GLN A CA 1
ATOM 618 C C . GLN A 1 83 ? -19.750 -9.972 18.768 1.00 85.44 83 GLN A C 1
ATOM 620 O O . GLN A 1 83 ? -18.547 -9.816 18.985 1.00 85.44 83 GLN A O 1
ATOM 625 N N . ALA A 1 84 ? -20.551 -8.930 18.527 1.00 82.62 84 ALA A N 1
ATOM 626 C CA . ALA A 1 84 ? -20.055 -7.552 18.456 1.00 82.62 84 ALA A CA 1
ATOM 627 C C . ALA A 1 84 ? -19.425 -7.075 19.780 1.00 82.62 84 ALA A C 1
ATOM 629 O O . ALA A 1 84 ? -18.440 -6.338 19.767 1.00 82.62 84 ALA A O 1
ATOM 630 N N . SER A 1 85 ? -19.953 -7.532 20.919 1.00 85.00 85 SER A N 1
ATOM 631 C CA . SER A 1 85 ? -19.417 -7.260 22.258 1.00 85.00 85 SER A CA 1
ATOM 632 C C . SER A 1 85 ? -18.016 -7.851 22.451 1.00 85.00 85 SER A C 1
ATOM 634 O O . SER A 1 85 ? -17.105 -7.153 22.899 1.00 85.00 85 SER A O 1
ATOM 636 N N . ASP A 1 86 ? -17.824 -9.111 22.065 1.00 87.06 86 ASP A N 1
ATOM 637 C CA . ASP A 1 86 ? -16.543 -9.812 22.184 1.00 87.06 86 ASP A CA 1
ATOM 638 C C . ASP A 1 86 ? -15.504 -9.256 21.209 1.00 87.06 86 ASP A C 1
ATOM 640 O O . ASP A 1 86 ? -14.329 -9.132 21.559 1.00 87.06 86 ASP A O 1
ATOM 644 N N . ARG A 1 87 ? -15.940 -8.810 20.022 1.00 86.06 87 ARG A N 1
ATOM 645 C CA . ARG A 1 87 ? -15.092 -8.077 19.072 1.00 86.06 87 ARG A CA 1
ATOM 646 C C . ARG A 1 87 ? -14.537 -6.790 19.676 1.00 86.06 87 ARG A C 1
ATOM 648 O O . ARG A 1 87 ? -13.328 -6.580 19.630 1.00 86.06 87 ARG A O 1
ATOM 655 N N . LYS A 1 88 ? -15.390 -5.957 20.285 1.00 85.50 88 LYS A N 1
ATOM 656 C CA . LYS A 1 88 ? -14.962 -4.704 20.935 1.00 85.50 88 LYS A CA 1
ATOM 657 C C . LYS A 1 88 ? -13.983 -4.962 22.084 1.00 85.50 88 LYS A C 1
ATOM 659 O O . LYS A 1 88 ? -12.957 -4.294 22.182 1.00 85.50 88 LYS A O 1
ATOM 664 N N . LYS A 1 89 ? -14.240 -5.979 22.914 1.00 86.69 89 LYS A N 1
ATOM 665 C CA . LYS A 1 89 ? -13.314 -6.387 23.988 1.00 86.69 89 LYS A CA 1
ATOM 666 C C . LYS A 1 89 ? -11.971 -6.868 23.435 1.00 86.69 89 LYS A C 1
ATOM 668 O O . LYS A 1 89 ? -10.925 -6.449 23.924 1.00 86.69 89 LYS A O 1
ATOM 673 N N . GLY A 1 90 ? -11.991 -7.710 22.401 1.00 86.38 90 GLY A N 1
ATOM 674 C CA . GLY A 1 90 ? -10.784 -8.200 21.737 1.00 86.38 90 GLY A CA 1
ATOM 675 C C . GLY A 1 90 ? -9.956 -7.073 21.121 1.00 86.38 90 GLY A C 1
ATOM 676 O O . GLY A 1 90 ? -8.747 -7.023 21.337 1.00 86.38 90 GLY A O 1
ATOM 677 N N . LEU A 1 91 ? -10.607 -6.115 20.454 1.00 85.44 91 LEU A N 1
ATOM 678 C CA . LEU A 1 91 ? -9.959 -4.911 19.931 1.00 85.44 91 LEU A CA 1
ATOM 679 C C . LEU A 1 91 ? -9.352 -4.063 21.052 1.00 85.44 91 LEU A C 1
ATOM 681 O O . LEU A 1 91 ? -8.178 -3.724 20.975 1.00 85.44 91 LEU A O 1
ATOM 685 N N . SER A 1 92 ? -10.087 -3.779 22.128 1.00 84.50 92 SER A N 1
ATOM 686 C CA . SER A 1 92 ? -9.560 -3.011 23.267 1.00 84.50 92 SER A CA 1
ATOM 687 C C . SER A 1 92 ? -8.337 -3.678 23.910 1.00 84.50 92 SER A C 1
ATOM 689 O O . SER A 1 92 ? -7.338 -3.017 24.211 1.00 84.50 92 SER A O 1
ATOM 691 N N . ASN A 1 93 ? -8.370 -5.005 24.063 1.00 84.88 93 ASN A N 1
ATOM 692 C CA . ASN A 1 93 ? -7.244 -5.782 24.580 1.00 84.88 93 ASN A CA 1
ATOM 693 C C . ASN A 1 93 ? -6.039 -5.730 23.635 1.00 84.88 93 ASN A C 1
ATOM 695 O O . ASN A 1 93 ? -4.905 -5.563 24.086 1.00 84.88 93 ASN A O 1
ATOM 699 N N . MET A 1 94 ? -6.284 -5.838 22.329 1.00 82.56 94 MET A N 1
ATOM 700 C CA . MET A 1 94 ? -5.262 -5.705 21.298 1.00 82.56 94 MET A CA 1
ATOM 701 C C . MET A 1 94 ? -4.619 -4.310 21.359 1.00 82.56 94 MET A C 1
ATOM 703 O O . MET A 1 94 ? -3.405 -4.200 21.488 1.00 82.56 94 MET A O 1
ATOM 707 N N . MET A 1 95 ? -5.421 -3.245 21.386 1.00 82.19 95 MET A N 1
ATOM 708 C CA . MET A 1 95 ? -4.944 -1.858 21.447 1.00 82.19 95 MET A CA 1
ATOM 709 C C . MET A 1 95 ? -4.172 -1.537 22.731 1.00 82.19 95 MET A C 1
ATOM 711 O O . MET A 1 95 ? -3.207 -0.773 22.707 1.00 82.19 95 MET A O 1
ATOM 715 N N . SER A 1 96 ? -4.573 -2.134 23.852 1.00 80.19 96 SER A N 1
ATOM 716 C CA . SER A 1 96 ? -3.892 -1.949 25.136 1.00 80.19 96 SER A CA 1
ATOM 717 C C . SER A 1 96 ? -2.513 -2.609 25.151 1.00 80.19 96 SER A C 1
ATOM 719 O O . SER A 1 96 ? -1.568 -2.030 25.677 1.00 80.19 96 SER A O 1
ATOM 721 N N . LYS A 1 97 ? -2.372 -3.778 24.512 1.00 75.00 97 LYS A N 1
ATOM 722 C CA . LYS A 1 97 ? -1.079 -4.459 24.333 1.00 75.00 97 LYS A CA 1
ATOM 723 C C . LYS A 1 97 ? -0.166 -3.766 23.316 1.00 75.00 97 LYS A C 1
ATOM 725 O O . LYS A 1 97 ? 1.048 -3.897 23.410 1.00 75.00 97 LYS A O 1
ATOM 730 N N . LEU A 1 98 ? -0.743 -3.044 22.355 1.00 68.62 98 LEU A N 1
ATOM 731 C CA . LEU A 1 98 ? -0.032 -2.397 21.246 1.00 68.62 98 LEU A CA 1
ATOM 732 C C . LEU A 1 98 ? 0.437 -0.960 21.538 1.00 68.62 98 LEU A C 1
ATOM 734 O O . LEU A 1 98 ? 1.127 -0.385 20.700 1.00 68.62 98 LEU A O 1
ATOM 738 N N . GLY A 1 99 ? 0.089 -0.387 22.697 1.00 66.81 99 GLY A N 1
ATOM 739 C CA . GLY A 1 99 ? 0.594 0.924 23.127 1.00 66.81 99 GLY A CA 1
ATOM 740 C C . GLY A 1 99 ? -0.398 2.091 23.068 1.00 66.81 99 GLY A C 1
ATOM 741 O O . GLY A 1 99 ? 0.030 3.209 22.817 1.00 66.81 99 GLY A O 1
ATOM 742 N N . GLN A 1 100 ? -1.693 1.857 23.330 1.00 72.69 100 GLN A N 1
ATOM 743 C CA . GLN A 1 100 ? -2.731 2.901 23.467 1.00 72.69 100 GLN A CA 1
ATOM 744 C C . GLN A 1 100 ? -2.751 3.904 22.296 1.00 72.69 100 GLN A C 1
ATOM 746 O O . GLN A 1 100 ? -2.311 5.045 22.438 1.00 72.69 100 GLN A O 1
ATOM 751 N N . PRO A 1 101 ? -3.302 3.510 21.139 1.00 78.88 101 PRO A N 1
ATOM 752 C CA . PRO A 1 101 ? -3.348 4.379 19.974 1.00 78.88 101 PRO A CA 1
ATOM 753 C C . PRO A 1 101 ? -4.273 5.579 20.188 1.00 78.88 101 PRO A C 1
ATOM 755 O O . PRO A 1 101 ? -5.105 5.613 21.105 1.00 78.88 101 PRO A O 1
ATOM 758 N N . THR A 1 102 ? -4.144 6.552 19.289 1.00 84.56 102 THR A N 1
ATOM 759 C CA . THR A 1 102 ? -4.973 7.757 19.276 1.00 84.56 102 THR A CA 1
ATOM 760 C C . THR A 1 102 ? -6.470 7.436 19.231 1.00 84.56 102 THR A C 1
ATOM 762 O O . THR A 1 102 ? -6.908 6.417 18.692 1.00 84.56 102 THR A O 1
ATOM 765 N N . GLU A 1 103 ? -7.284 8.338 19.786 1.00 88.88 103 GLU A N 1
ATOM 766 C CA . GLU A 1 103 ? -8.748 8.209 19.824 1.00 88.88 103 GLU A CA 1
ATOM 767 C C . GLU A 1 103 ? -9.349 7.987 18.424 1.00 88.88 103 GLU A C 1
ATOM 769 O O . GLU A 1 103 ? -10.248 7.169 18.253 1.00 88.88 103 GLU A O 1
ATOM 774 N N . LEU A 1 104 ? -8.807 8.658 17.399 1.00 90.69 104 LEU A N 1
ATOM 775 C CA . LEU A 1 104 ? -9.232 8.463 16.011 1.00 90.69 104 LEU A CA 1
ATOM 776 C C . LEU A 1 104 ? -9.028 7.022 15.539 1.00 90.69 104 LEU A C 1
ATOM 778 O O . LEU A 1 104 ? -9.933 6.443 14.942 1.00 90.69 104 LEU A O 1
ATOM 782 N N . THR A 1 105 ? -7.864 6.442 15.825 1.00 90.69 105 THR A N 1
ATOM 783 C CA . THR A 1 105 ? -7.557 5.058 15.468 1.00 90.69 105 THR A CA 1
ATOM 784 C C . THR A 1 105 ? -8.476 4.099 16.226 1.00 90.69 105 THR A C 1
ATOM 786 O O . THR A 1 105 ? -9.030 3.192 15.618 1.00 90.69 105 THR A O 1
ATOM 789 N N . LYS A 1 106 ? -8.737 4.324 17.521 1.00 90.56 106 LYS A N 1
ATOM 790 C CA . LYS A 1 106 ? -9.692 3.508 18.300 1.00 90.56 106 LYS A CA 1
ATOM 791 C C . LYS A 1 106 ? -11.092 3.519 17.681 1.00 90.56 106 LYS A C 1
ATOM 793 O O . LYS A 1 106 ? -11.609 2.461 17.332 1.00 90.56 106 LYS A O 1
ATOM 798 N N . ASN A 1 107 ? -11.632 4.711 17.429 1.00 91.62 107 ASN A N 1
ATOM 799 C CA . ASN A 1 107 ? -12.949 4.877 16.811 1.00 91.62 107 ASN A CA 1
ATOM 800 C C . ASN A 1 107 ? -13.010 4.231 15.418 1.00 91.62 107 ASN A C 1
ATOM 802 O O . ASN A 1 107 ? -14.029 3.669 15.029 1.00 91.62 107 ASN A O 1
ATOM 806 N N . PHE A 1 108 ? -11.913 4.278 14.661 1.00 92.38 108 PHE A N 1
ATOM 807 C CA . PHE A 1 108 ? -11.830 3.629 13.358 1.00 92.38 108 PHE A CA 1
ATOM 808 C C . PHE A 1 108 ? -11.974 2.106 13.450 1.00 92.38 108 PHE A C 1
ATOM 810 O O . PHE A 1 108 ? -12.753 1.508 12.704 1.00 92.38 108 PHE A O 1
ATOM 817 N N . PHE A 1 109 ? -11.267 1.478 14.390 1.00 90.31 109 PHE A N 1
ATOM 818 C CA . PHE A 1 109 ? -11.382 0.042 14.629 1.00 90.31 109 PHE A CA 1
ATOM 819 C C . PHE A 1 109 ? -12.749 -0.356 15.184 1.00 90.31 109 PHE A C 1
ATOM 821 O O . PHE A 1 109 ? -13.250 -1.420 14.822 1.00 90.31 109 PHE A O 1
ATOM 828 N N . ASP A 1 110 ? -13.388 0.502 15.978 1.00 90.31 110 ASP A N 1
ATOM 829 C CA . ASP A 1 110 ? -14.764 0.283 16.422 1.00 90.31 110 ASP A CA 1
ATOM 830 C C . ASP A 1 110 ? -15.740 0.285 15.241 1.00 90.31 110 ASP A C 1
ATOM 832 O O . ASP A 1 110 ? -16.552 -0.630 15.123 1.00 90.31 110 ASP A O 1
ATOM 836 N N . VAL A 1 111 ? -15.610 1.230 14.304 1.00 92.06 111 VAL A N 1
ATOM 837 C CA . VAL A 1 111 ? -16.439 1.278 13.087 1.00 92.06 111 VAL A CA 1
ATOM 838 C C . VAL A 1 111 ? -16.203 0.057 12.190 1.00 92.06 111 VAL A C 1
ATOM 840 O O . VAL A 1 111 ? -17.157 -0.506 11.644 1.00 92.06 111 VAL A O 1
ATOM 843 N N . LEU A 1 112 ? -14.955 -0.394 12.024 1.00 90.81 112 LEU A N 1
ATOM 844 C CA . LEU A 1 112 ? -14.659 -1.636 11.295 1.00 90.81 112 LEU A CA 1
ATOM 845 C C . LEU A 1 112 ? -15.243 -2.859 12.010 1.00 90.81 112 LEU A C 1
ATOM 847 O O . LEU A 1 112 ? -15.781 -3.763 11.364 1.00 90.81 112 LEU A O 1
ATOM 851 N N . GLY A 1 113 ? -15.163 -2.859 13.340 1.00 89.19 113 GLY A N 1
ATOM 852 C CA . GLY A 1 113 ? -15.739 -3.861 14.219 1.00 89.19 113 GLY A CA 1
ATOM 853 C C . GLY A 1 113 ? -17.247 -3.947 14.060 1.00 89.19 113 GLY A C 1
ATOM 854 O O . GLY A 1 113 ? -17.750 -5.033 13.810 1.00 89.19 113 GLY A O 1
ATOM 855 N N . GLU A 1 114 ? -17.965 -2.830 14.127 1.00 88.62 114 GLU A N 1
ATOM 856 C CA . GLU A 1 114 ? -19.425 -2.760 13.989 1.00 88.62 114 GLU A CA 1
ATOM 857 C C . GLU A 1 114 ? -19.905 -3.231 12.616 1.00 88.62 114 GLU A C 1
ATOM 859 O O . GLU A 1 114 ? -20.853 -4.009 12.528 1.00 88.62 114 GLU A O 1
ATOM 864 N N . ASN A 1 115 ? -19.190 -2.853 11.554 1.00 88.94 115 ASN A N 1
ATOM 865 C CA . ASN A 1 115 ? -19.502 -3.282 10.190 1.00 88.94 115 ASN A CA 1
ATOM 866 C C . ASN A 1 115 ? -19.079 -4.732 9.882 1.00 88.94 115 ASN A C 1
ATOM 868 O O . ASN A 1 115 ? -19.376 -5.228 8.796 1.00 88.94 115 ASN A O 1
ATOM 872 N N . GLY A 1 116 ? -18.364 -5.406 10.792 1.00 86.75 116 GLY A N 1
ATOM 873 C CA . GLY A 1 116 ? -17.877 -6.774 10.588 1.00 86.75 116 GLY A CA 1
ATOM 874 C C . GLY A 1 116 ? -16.760 -6.893 9.544 1.00 86.75 116 GLY A C 1
ATOM 875 O O . GLY A 1 116 ? -16.585 -7.954 8.953 1.00 86.75 116 GLY A O 1
ATOM 876 N N . ARG A 1 117 ? -15.997 -5.820 9.297 1.00 88.62 117 ARG A N 1
ATOM 877 C CA . ARG A 1 117 ? -14.964 -5.749 8.240 1.00 88.62 117 ARG A CA 1
ATOM 878 C C . ARG A 1 117 ? -13.534 -5.777 8.773 1.00 88.62 117 ARG A C 1
ATOM 880 O O . ARG A 1 117 ? -12.609 -5.277 8.142 1.00 88.62 117 ARG A O 1
ATOM 887 N N . LEU A 1 118 ? -13.342 -6.393 9.936 1.00 88.44 118 LEU A N 1
ATOM 888 C CA . LEU A 1 118 ? -12.032 -6.515 10.582 1.00 88.44 118 LEU A CA 1
ATOM 889 C C . LEU A 1 118 ? -11.024 -7.326 9.756 1.00 8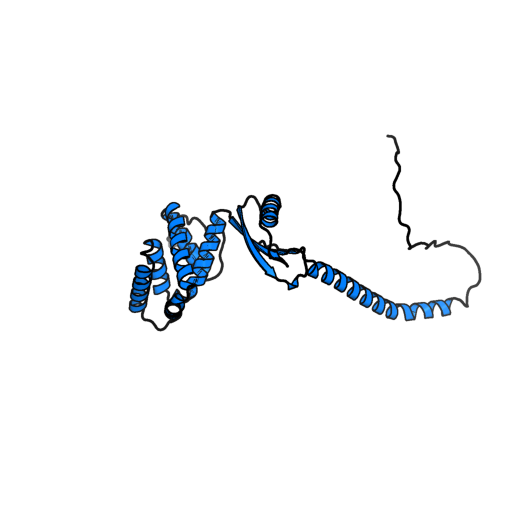8.44 118 LEU A C 1
ATOM 891 O O . LEU A 1 118 ? -9.823 -7.079 9.852 1.00 88.44 118 LEU A O 1
ATOM 895 N N . TYR A 1 119 ? -11.495 -8.221 8.888 1.00 88.19 119 TYR A N 1
ATOM 896 C CA . TYR A 1 119 ? -10.644 -9.003 7.990 1.00 88.19 119 TYR A CA 1
ATOM 897 C C . TYR A 1 119 ? -9.947 -8.147 6.910 1.00 88.19 119 TYR A C 1
ATOM 899 O O . TYR A 1 119 ? -8.915 -8.555 6.388 1.00 88.19 119 TYR A O 1
ATOM 907 N N . GLU A 1 120 ? -10.468 -6.958 6.571 1.00 89.44 120 GLU A N 1
ATOM 908 C CA . GLU A 1 120 ? -9.866 -6.062 5.561 1.00 89.44 120 GLU A CA 1
ATOM 909 C C . GLU A 1 120 ? -8.828 -5.105 6.150 1.00 89.44 120 GLU A C 1
ATOM 911 O O . GLU A 1 120 ? -8.226 -4.327 5.412 1.00 89.44 120 GLU A O 1
ATOM 916 N N . THR A 1 121 ? -8.596 -5.164 7.464 1.00 89.81 121 THR A N 1
ATOM 917 C CA . THR A 1 121 ? -7.712 -4.240 8.186 1.00 89.81 121 THR A CA 1
ATOM 918 C C . THR A 1 121 ? -6.330 -4.133 7.541 1.00 89.81 121 THR A C 1
ATOM 920 O O . THR A 1 121 ? -5.825 -3.026 7.382 1.00 89.81 121 THR A O 1
ATOM 923 N N . GLU A 1 122 ? -5.725 -5.252 7.129 1.00 90.44 122 GLU A N 1
ATOM 924 C CA . GLU A 1 122 ? -4.395 -5.244 6.501 1.00 90.44 122 GLU A CA 1
ATOM 925 C C . GLU A 1 122 ? -4.382 -4.401 5.218 1.00 90.44 122 GLU A C 1
ATOM 927 O O . GLU A 1 122 ? -3.554 -3.503 5.072 1.00 90.44 122 GLU A O 1
ATOM 932 N N . LYS A 1 123 ? -5.370 -4.614 4.341 1.00 92.00 123 LYS A N 1
ATOM 933 C CA . LYS A 1 123 ? -5.512 -3.867 3.083 1.00 92.00 123 LYS A CA 1
ATOM 934 C C . LYS A 1 123 ? -5.820 -2.394 3.323 1.00 92.00 123 LYS A C 1
ATOM 936 O O . LYS A 1 123 ? -5.264 -1.528 2.663 1.00 92.00 123 LYS A O 1
ATOM 941 N N . VAL A 1 124 ? -6.691 -2.106 4.287 1.00 93.94 124 VAL A N 1
ATOM 942 C CA . VAL A 1 124 ? -7.052 -0.739 4.679 1.00 93.94 124 VAL A CA 1
ATOM 943 C C . VAL A 1 124 ? -5.831 0.044 5.167 1.00 93.94 124 VAL A C 1
ATOM 945 O O . VAL A 1 124 ? -5.689 1.221 4.838 1.00 93.94 124 VAL A O 1
ATOM 948 N N . ILE A 1 125 ? -4.942 -0.594 5.936 1.00 93.19 125 ILE A N 1
ATOM 949 C CA . ILE A 1 125 ? -3.700 0.033 6.401 1.00 93.19 125 ILE A CA 1
ATOM 950 C C . ILE A 1 125 ? -2.769 0.323 5.219 1.00 93.19 125 ILE A C 1
ATOM 952 O O . ILE A 1 125 ? -2.248 1.432 5.120 1.00 93.19 125 ILE A O 1
ATOM 956 N N . GLU A 1 126 ? -2.582 -0.634 4.309 1.00 92.06 126 GLU A N 1
ATOM 957 C CA . GLU A 1 126 ? -1.766 -0.441 3.101 1.00 92.06 126 GLU A CA 1
ATOM 958 C C . GLU A 1 126 ? -2.288 0.713 2.234 1.00 92.06 126 GLU A C 1
ATOM 960 O O . GLU A 1 126 ? -1.524 1.593 1.837 1.00 92.06 126 GLU A O 1
ATOM 965 N N . ASP A 1 127 ? -3.600 0.757 2.014 1.00 93.50 127 ASP A N 1
ATOM 966 C CA . ASP A 1 127 ? -4.290 1.824 1.291 1.00 93.50 127 ASP A CA 1
ATOM 967 C C . ASP A 1 127 ? -4.098 3.193 1.959 1.00 93.50 127 ASP A C 1
ATOM 969 O O . ASP A 1 127 ? -3.808 4.188 1.289 1.00 93.50 127 ASP A O 1
ATOM 973 N N . PHE A 1 128 ? -4.188 3.259 3.289 1.00 93.69 128 PHE A N 1
ATOM 974 C CA . PHE A 1 128 ? -3.939 4.496 4.026 1.00 93.69 128 PHE A CA 1
ATOM 975 C C . PHE A 1 128 ? -2.484 4.966 3.896 1.00 93.69 128 PHE A C 1
ATOM 977 O O . PHE A 1 128 ? -2.234 6.153 3.684 1.00 93.69 128 PHE A O 1
ATOM 984 N N . LEU A 1 129 ? -1.511 4.054 3.965 1.00 91.19 129 LEU A N 1
ATOM 985 C CA . LEU A 1 129 ? -0.100 4.393 3.758 1.00 91.19 129 LEU A CA 1
ATOM 986 C C . LEU A 1 129 ? 0.158 4.903 2.334 1.00 91.19 129 LEU A C 1
ATOM 988 O O . LEU A 1 129 ? 0.904 5.865 2.156 1.00 91.19 129 LEU A O 1
ATOM 992 N N . ASN A 1 130 ? -0.511 4.328 1.333 1.00 90.38 130 ASN A N 1
ATOM 993 C CA . ASN A 1 130 ? -0.441 4.811 -0.046 1.00 90.38 130 ASN A CA 1
ATOM 994 C C . ASN A 1 130 ? -1.001 6.240 -0.179 1.00 90.38 130 ASN A C 1
ATOM 996 O O . ASN A 1 130 ? -0.383 7.081 -0.839 1.00 90.38 130 ASN A O 1
ATOM 1000 N N . LEU A 1 131 ? -2.120 6.553 0.491 1.00 91.31 131 LEU A N 1
ATOM 1001 C CA . LEU A 1 131 ? -2.654 7.923 0.562 1.00 91.31 131 LEU A CA 1
ATOM 1002 C C . LEU A 1 131 ? -1.670 8.890 1.225 1.00 91.31 131 LEU A C 1
ATOM 1004 O O . LEU A 1 131 ? -1.514 10.019 0.759 1.00 91.31 131 LEU A O 1
ATOM 1008 N N . MET A 1 132 ? -0.981 8.454 2.280 1.00 90.38 132 MET A N 1
ATOM 1009 C CA . MET A 1 132 ? 0.017 9.269 2.973 1.00 90.38 132 MET A CA 1
ATOM 1010 C C . MET A 1 132 ? 1.242 9.561 2.108 1.00 90.38 132 MET A C 1
ATOM 1012 O O . MET A 1 132 ? 1.693 10.708 2.062 1.00 90.38 132 MET A O 1
ATOM 1016 N N . SER A 1 133 ? 1.752 8.569 1.373 1.00 88.44 133 SER A N 1
ATOM 1017 C CA . SER A 1 133 ? 2.820 8.793 0.393 1.00 88.44 133 SER A CA 1
ATOM 1018 C C . SER A 1 133 ? 2.389 9.804 -0.668 1.00 88.44 133 SER A C 1
ATOM 1020 O O . SER A 1 133 ? 3.118 10.752 -0.949 1.00 88.44 133 SER A O 1
ATOM 1022 N N . ALA A 1 134 ? 1.165 9.679 -1.183 1.00 88.06 134 ALA A N 1
ATOM 1023 C CA . ALA A 1 134 ? 0.627 10.621 -2.156 1.00 88.06 134 ALA A CA 1
ATOM 1024 C C . ALA A 1 134 ? 0.475 12.044 -1.602 1.00 88.06 134 ALA A C 1
ATOM 1026 O O . ALA A 1 134 ? 0.798 13.006 -2.295 1.00 88.06 134 ALA A O 1
ATOM 1027 N N . HIS A 1 135 ? 0.035 12.179 -0.348 1.00 88.06 135 HIS A N 1
ATOM 1028 C CA . HIS A 1 135 ? -0.096 13.468 0.330 1.00 88.06 135 HIS A CA 1
ATOM 1029 C C . HIS A 1 135 ? 1.248 14.190 0.478 1.00 88.06 135 HIS A C 1
ATOM 1031 O O . HIS A 1 135 ? 1.323 15.398 0.287 1.00 88.06 135 HIS A O 1
ATOM 1037 N N . ARG A 1 136 ? 2.326 13.451 0.765 1.00 86.25 136 ARG A N 1
ATOM 1038 C CA . ARG A 1 136 ? 3.688 14.008 0.840 1.00 86.25 136 ARG A CA 1
ATOM 1039 C C . ARG A 1 136 ? 4.311 14.288 -0.528 1.00 86.25 136 ARG A C 1
ATOM 1041 O O . ARG A 1 136 ? 5.415 14.822 -0.593 1.00 86.25 136 ARG A O 1
ATOM 1048 N N . GLY A 1 137 ? 3.654 13.885 -1.616 1.00 85.19 137 GLY A N 1
ATOM 1049 C CA . GLY A 1 137 ? 4.270 13.874 -2.938 1.00 85.19 137 GLY A CA 1
ATOM 1050 C C . GLY A 1 137 ? 5.439 12.888 -3.019 1.00 85.19 137 GLY A C 1
ATOM 1051 O O . GLY A 1 137 ? 6.398 13.126 -3.748 1.00 85.19 137 GLY A O 1
ATOM 1052 N N . GLU A 1 138 ? 5.390 11.795 -2.256 1.00 84.44 138 GLU A N 1
ATOM 1053 C CA . GLU A 1 138 ? 6.332 10.688 -2.368 1.00 84.44 138 GLU A CA 1
ATOM 1054 C C . GLU A 1 138 ? 5.814 9.667 -3.393 1.00 84.44 138 GLU A C 1
ATOM 1056 O O . GLU A 1 138 ? 4.680 9.192 -3.304 1.00 84.44 138 GLU A O 1
ATOM 1061 N N . MET A 1 139 ? 6.652 9.291 -4.359 1.00 81.38 139 MET A N 1
ATOM 1062 C CA . MET A 1 139 ? 6.361 8.225 -5.316 1.00 81.38 139 MET A CA 1
ATOM 1063 C C . MET A 1 139 ? 7.215 7.001 -4.989 1.00 81.38 139 MET A C 1
ATOM 1065 O O . MET A 1 139 ? 8.445 7.075 -4.959 1.00 81.38 139 MET A O 1
ATOM 1069 N N . THR A 1 140 ? 6.559 5.863 -4.756 1.00 84.50 140 THR A N 1
ATOM 1070 C CA . THR A 1 140 ? 7.254 4.586 -4.572 1.00 84.50 140 THR A CA 1
ATOM 1071 C C . THR A 1 140 ? 7.566 3.983 -5.935 1.00 84.50 140 THR A C 1
ATOM 1073 O O . THR A 1 140 ? 6.651 3.664 -6.688 1.00 84.50 140 THR A O 1
ATOM 1076 N N . ILE A 1 141 ? 8.849 3.803 -6.236 1.00 87.06 141 ILE A N 1
ATOM 1077 C CA . ILE A 1 141 ? 9.328 3.216 -7.490 1.00 87.06 141 ILE A CA 1
ATOM 1078 C C . ILE A 1 141 ? 9.893 1.834 -7.192 1.00 87.06 141 ILE A C 1
ATOM 1080 O O . ILE A 1 141 ? 10.726 1.684 -6.296 1.00 87.06 141 ILE A O 1
ATOM 1084 N N . THR A 1 142 ? 9.466 0.828 -7.953 1.00 90.19 142 THR A N 1
ATOM 1085 C CA . THR A 1 142 ? 10.038 -0.520 -7.850 1.00 90.19 142 THR A CA 1
ATOM 1086 C C . THR A 1 142 ? 11.093 -0.696 -8.930 1.00 90.19 142 THR A C 1
ATOM 1088 O O . THR A 1 142 ? 10.800 -0.572 -10.116 1.00 90.19 142 THR A O 1
ATOM 1091 N N . ILE A 1 143 ? 12.332 -0.969 -8.524 1.00 90.56 143 ILE A N 1
ATOM 1092 C CA . ILE A 1 143 ? 13.437 -1.238 -9.445 1.00 90.56 143 ILE A CA 1
ATOM 1093 C C . ILE A 1 143 ? 13.735 -2.729 -9.398 1.00 90.56 143 ILE A C 1
ATOM 1095 O O . ILE A 1 143 ? 14.175 -3.257 -8.375 1.00 90.56 143 ILE A O 1
ATOM 1099 N N . THR A 1 144 ? 13.515 -3.401 -10.523 1.00 91.94 144 THR A N 1
ATOM 1100 C CA . THR A 1 144 ? 13.894 -4.799 -10.705 1.00 91.94 144 THR A CA 1
ATOM 1101 C C . THR A 1 144 ? 15.269 -4.872 -11.362 1.00 91.94 144 THR A C 1
ATOM 1103 O O . THR A 1 144 ? 15.464 -4.376 -12.473 1.00 91.94 144 THR A O 1
ATOM 1106 N N . SER A 1 145 ? 16.218 -5.505 -10.677 1.00 91.31 145 SER A N 1
ATOM 1107 C CA . SER A 1 145 ? 17.621 -5.631 -11.092 1.00 91.31 145 SER A CA 1
ATOM 1108 C C . SER A 1 145 ? 18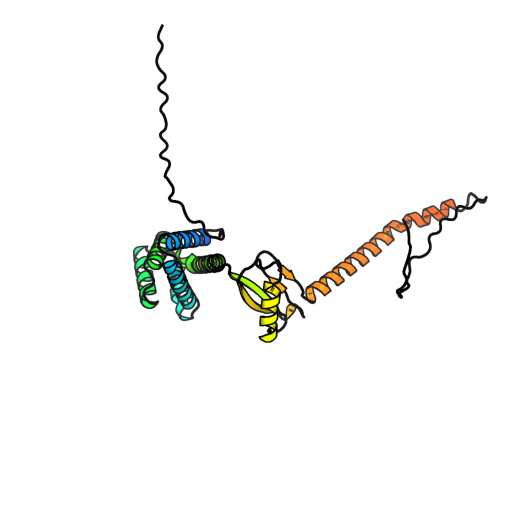.065 -7.095 -11.123 1.00 91.31 145 SER A C 1
ATOM 1110 O O . SER A 1 145 ? 17.538 -7.926 -10.384 1.00 91.31 145 SER A O 1
ATOM 1112 N N . ALA A 1 146 ? 19.005 -7.434 -12.012 1.00 90.31 146 ALA A N 1
ATOM 1113 C CA . ALA A 1 146 ? 19.530 -8.801 -12.120 1.00 90.31 146 ALA A CA 1
ATOM 1114 C C . ALA A 1 146 ? 20.470 -9.161 -10.956 1.00 90.31 146 ALA A C 1
ATOM 1116 O O . ALA A 1 146 ? 20.533 -10.311 -10.532 1.00 90.31 146 ALA A O 1
ATOM 1117 N N . GLN A 1 147 ? 21.178 -8.159 -10.439 1.00 87.44 147 GLN A N 1
ATOM 1118 C CA . GLN A 1 147 ? 22.115 -8.245 -9.325 1.00 87.44 147 GLN A CA 1
ATOM 1119 C C . GLN A 1 147 ? 21.755 -7.191 -8.275 1.00 87.44 147 GLN A C 1
ATOM 1121 O O . GLN A 1 147 ? 21.169 -6.166 -8.634 1.00 87.44 147 GLN A O 1
ATOM 1126 N N . PRO A 1 148 ? 22.101 -7.414 -6.995 1.00 87.50 148 PRO A N 1
ATOM 1127 C CA . PRO A 1 148 ? 21.887 -6.414 -5.959 1.00 87.50 148 PRO A CA 1
ATOM 1128 C C . PRO A 1 148 ? 22.598 -5.103 -6.319 1.00 87.50 148 PRO A C 1
ATOM 1130 O O . PRO A 1 148 ? 23.755 -5.097 -6.737 1.00 87.50 148 PRO A O 1
ATOM 1133 N N . LEU A 1 149 ? 21.884 -3.989 -6.165 1.00 84.19 149 LEU A N 1
ATOM 1134 C CA . LEU A 1 149 ? 22.396 -2.661 -6.490 1.00 84.19 149 LEU A CA 1
ATOM 1135 C C . LEU A 1 149 ? 23.338 -2.159 -5.393 1.00 84.19 149 LEU A C 1
ATOM 1137 O O . LEU A 1 149 ? 22.946 -2.081 -4.229 1.00 84.19 149 LEU A O 1
ATOM 1141 N N . GLU A 1 150 ? 24.537 -1.734 -5.781 1.00 89.38 150 GLU A N 1
ATOM 1142 C CA . GLU A 1 150 ? 25.465 -1.013 -4.907 1.00 89.38 150 GLU A CA 1
ATOM 1143 C C . GLU A 1 150 ? 24.901 0.368 -4.516 1.00 89.38 150 GLU A C 1
ATOM 1145 O O . GLU A 1 150 ? 24.174 0.996 -5.291 1.00 89.38 150 GLU A O 1
ATOM 1150 N N . SER A 1 151 ? 25.251 0.882 -3.335 1.00 87.31 151 SER A N 1
ATOM 1151 C CA . SER A 1 151 ? 24.789 2.191 -2.841 1.00 87.31 151 SER A CA 1
ATOM 1152 C C . SER A 1 151 ? 25.176 3.359 -3.763 1.00 87.31 151 SER A C 1
ATOM 1154 O O . SER A 1 151 ? 24.396 4.299 -3.950 1.00 87.31 151 SER A O 1
ATOM 1156 N N . SER A 1 152 ? 26.343 3.286 -4.411 1.00 89.12 152 SER A N 1
ATOM 1157 C CA . SER A 1 152 ? 26.793 4.276 -5.397 1.00 89.12 152 SER A CA 1
ATOM 1158 C C . SER A 1 152 ? 25.880 4.317 -6.632 1.00 89.12 152 SER A C 1
ATOM 1160 O O . SER A 1 152 ? 25.541 5.390 -7.133 1.00 89.12 152 SER A O 1
ATOM 1162 N N . LEU A 1 153 ? 25.405 3.158 -7.095 1.00 87.75 153 LEU A N 1
ATOM 1163 C CA . LEU A 1 153 ? 24.453 3.054 -8.200 1.00 87.75 153 LEU A CA 1
ATOM 1164 C C . LEU A 1 153 ? 23.063 3.539 -7.786 1.00 87.75 153 LEU A C 1
ATOM 1166 O O . LEU A 1 153 ? 22.420 4.243 -8.562 1.00 87.75 153 LEU A O 1
ATOM 1170 N N . GLN A 1 154 ? 22.618 3.231 -6.567 1.00 86.38 154 GLN A N 1
ATOM 1171 C CA . GLN A 1 154 ? 21.320 3.686 -6.054 1.00 86.38 154 GLN A CA 1
ATOM 1172 C C . GLN A 1 154 ? 21.220 5.219 -6.028 1.00 86.38 154 GLN A C 1
ATOM 1174 O O . GLN A 1 154 ? 20.269 5.776 -6.571 1.00 86.38 154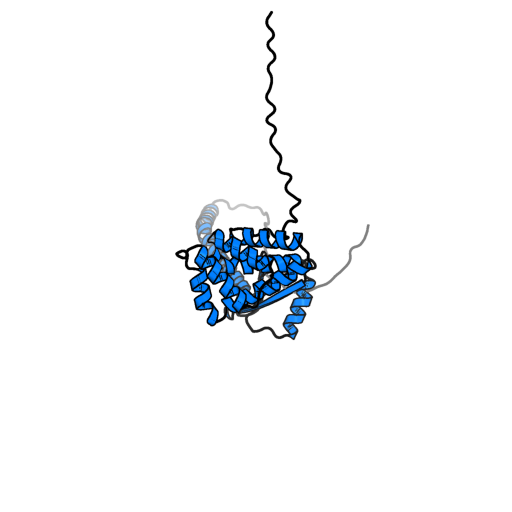 GLN A O 1
ATOM 1179 N N . SER A 1 155 ? 22.235 5.918 -5.512 1.00 87.06 155 SER A N 1
ATOM 1180 C CA . SER A 1 155 ? 22.236 7.392 -5.474 1.00 87.06 155 SER A CA 1
ATOM 1181 C C . SER A 1 155 ? 22.254 8.029 -6.873 1.00 87.06 155 SER A C 1
ATOM 1183 O O . SER A 1 155 ? 21.560 9.016 -7.135 1.00 87.06 155 SER A O 1
ATOM 1185 N N . ARG A 1 156 ? 22.987 7.433 -7.823 1.00 88.00 156 ARG A N 1
ATOM 1186 C CA . ARG A 1 156 ? 22.977 7.860 -9.233 1.00 88.00 156 ARG A CA 1
ATOM 1187 C C . ARG A 1 156 ? 21.616 7.646 -9.892 1.00 88.00 156 ARG A C 1
ATOM 1189 O O . ARG A 1 156 ? 21.198 8.479 -10.703 1.00 88.00 156 ARG A O 1
ATOM 1196 N N . LEU A 1 157 ? 20.929 6.556 -9.555 1.00 85.62 157 LEU A N 1
ATOM 1197 C CA . LEU A 1 157 ? 19.573 6.282 -10.025 1.00 85.62 157 LEU A CA 1
ATOM 1198 C C . LEU A 1 157 ? 18.589 7.301 -9.453 1.00 85.62 157 LEU A C 1
ATOM 1200 O O . LEU A 1 157 ? 17.846 7.890 -10.227 1.00 85.62 157 LEU A O 1
ATOM 1204 N N . GLU A 1 158 ? 18.641 7.604 -8.155 1.00 84.31 158 GLU A N 1
ATOM 1205 C CA . GLU A 1 158 ? 17.811 8.657 -7.551 1.00 84.31 158 GLU A CA 1
ATOM 1206 C C . GLU A 1 158 ? 17.992 10.009 -8.250 1.00 84.31 158 GLU A C 1
ATOM 1208 O O . GLU A 1 158 ? 17.012 10.664 -8.607 1.00 84.31 158 GLU A O 1
ATOM 1213 N N . ALA A 1 159 ? 19.239 10.417 -8.503 1.00 85.62 159 ALA A N 1
ATOM 1214 C CA . ALA A 1 159 ? 19.538 11.664 -9.203 1.00 85.62 159 ALA A CA 1
ATOM 1215 C C . ALA A 1 159 ? 19.029 11.666 -10.655 1.00 85.62 159 ALA A C 1
ATOM 1217 O O . ALA A 1 159 ? 18.576 12.698 -11.152 1.00 85.62 159 ALA A O 1
ATOM 1218 N N . SER A 1 160 ? 19.092 10.522 -11.339 1.00 84.69 160 SER A N 1
ATOM 1219 C CA . SER A 1 160 ? 18.616 10.379 -12.721 1.00 84.69 160 SER A CA 1
ATOM 1220 C C . SER A 1 160 ? 17.088 10.358 -12.796 1.00 84.69 160 SER A C 1
ATOM 1222 O O . SER A 1 160 ? 16.507 10.984 -13.678 1.00 84.69 160 SER A O 1
ATOM 1224 N N . LEU A 1 161 ? 16.432 9.695 -11.841 1.00 82.06 161 LEU A N 1
ATOM 1225 C CA . LEU A 1 161 ? 14.976 9.612 -11.754 1.00 82.06 161 LEU A CA 1
ATOM 1226 C C . LEU A 1 161 ? 14.365 10.979 -11.445 1.00 82.06 161 LEU A C 1
ATOM 1228 O O . LEU A 1 161 ? 13.433 11.372 -12.138 1.00 82.06 161 LEU A O 1
ATOM 1232 N N . LYS A 1 162 ? 14.951 11.752 -10.518 1.00 78.75 162 LYS A N 1
ATOM 1233 C CA . LYS A 1 162 ? 14.533 13.138 -10.220 1.00 78.75 162 LYS A CA 1
ATOM 1234 C C . LYS A 1 162 ? 14.609 14.076 -11.431 1.00 78.75 162 LYS A C 1
ATOM 1236 O O . LYS A 1 162 ? 13.855 15.037 -11.506 1.00 78.75 162 LYS A O 1
ATOM 1241 N N . LYS A 1 163 ? 15.532 13.820 -12.365 1.00 77.88 163 LYS A N 1
ATOM 1242 C CA . LYS A 1 163 ? 15.679 14.594 -13.611 1.00 77.88 163 LYS A CA 1
ATOM 1243 C C . LYS A 1 163 ? 14.716 14.146 -14.709 1.00 77.88 163 LYS A C 1
ATOM 1245 O O . LYS A 1 163 ? 14.489 14.891 -15.658 1.00 77.88 163 LYS A O 1
ATOM 1250 N N . SER A 1 164 ? 14.205 12.921 -14.629 1.00 71.00 164 SER A N 1
ATOM 1251 C CA . SER A 1 164 ? 13.340 12.358 -15.661 1.00 71.00 164 SER A CA 1
ATOM 1252 C C . SER A 1 164 ? 11.911 12.896 -15.546 1.00 71.00 164 SER A C 1
ATOM 1254 O O . SER A 1 164 ? 11.350 12.968 -14.457 1.00 71.00 164 SER A O 1
ATOM 1256 N N . THR A 1 165 ? 11.287 13.203 -16.686 1.00 62.22 165 THR A N 1
ATOM 1257 C CA . THR A 1 165 ? 9.907 13.722 -16.798 1.00 62.22 165 THR A CA 1
ATOM 1258 C C . THR A 1 165 ? 8.844 12.783 -16.207 1.00 62.22 165 THR A C 1
ATOM 1260 O O . THR A 1 165 ? 7.705 13.186 -16.010 1.00 62.22 165 THR A O 1
ATOM 1263 N N . ALA A 1 166 ? 9.192 11.524 -15.920 1.00 59.97 166 ALA A N 1
ATOM 1264 C CA . ALA A 1 166 ? 8.290 10.558 -15.296 1.00 59.97 166 ALA A CA 1
ATOM 1265 C C . ALA A 1 166 ? 8.090 10.801 -13.787 1.00 59.97 166 ALA A C 1
ATOM 1267 O O . ALA A 1 166 ? 7.061 10.403 -13.247 1.00 59.97 166 ALA A O 1
ATOM 1268 N N . ALA A 1 167 ? 9.041 11.464 -13.122 1.00 60.91 167 ALA A N 1
ATOM 1269 C CA . ALA A 1 167 ? 8.954 11.847 -11.718 1.00 60.91 167 ALA A CA 1
ATOM 1270 C C . ALA A 1 167 ? 8.775 13.369 -11.622 1.00 60.91 167 ALA A C 1
ATOM 1272 O O . ALA A 1 167 ? 9.705 14.104 -11.305 1.00 60.91 167 ALA A O 1
ATOM 1273 N N . GLU A 1 168 ? 7.578 13.857 -11.942 1.00 60.22 168 GLU A N 1
ATOM 1274 C CA . GLU A 1 168 ? 7.185 15.259 -11.749 1.00 60.22 168 GLU A CA 1
ATOM 1275 C C . GLU A 1 168 ? 7.428 15.676 -10.290 1.00 60.22 168 GLU A C 1
ATOM 1277 O O . GLU A 1 168 ? 6.647 15.297 -9.426 1.00 60.22 168 GLU A O 1
ATOM 1282 N N . SER A 1 169 ? 8.536 16.376 -10.006 1.00 58.06 169 SER A N 1
ATOM 1283 C CA . SER A 1 169 ? 8.875 17.059 -8.738 1.00 58.06 169 SER A CA 1
ATOM 1284 C C . SER A 1 169 ? 8.583 16.314 -7.418 1.00 58.06 169 SER A C 1
ATOM 1286 O O . SER A 1 169 ? 8.435 16.947 -6.374 1.00 58.06 169 SER A O 1
ATOM 1288 N N . LYS A 1 170 ? 8.485 14.984 -7.448 1.00 68.88 170 LYS A N 1
ATOM 1289 C CA . LYS A 1 170 ? 8.074 14.136 -6.323 1.00 68.88 170 LYS A CA 1
ATOM 1290 C C . LYS A 1 170 ? 9.288 13.464 -5.697 1.00 68.88 170 LYS A C 1
ATOM 1292 O O . LYS A 1 170 ? 10.229 13.064 -6.385 1.00 68.88 170 LYS A O 1
ATOM 1297 N N . THR A 1 171 ? 9.266 13.322 -4.377 1.00 73.62 171 THR A N 1
ATOM 1298 C CA . THR A 1 171 ? 10.318 12.619 -3.638 1.00 73.62 171 THR A CA 1
ATOM 1299 C C . THR A 1 171 ? 10.234 11.128 -3.963 1.00 73.62 171 THR A C 1
ATOM 1301 O O . THR A 1 171 ? 9.172 10.520 -3.868 1.00 73.62 171 THR A O 1
ATOM 1304 N N . VAL A 1 172 ? 11.341 10.520 -4.386 1.00 78.50 172 VAL A N 1
ATOM 1305 C CA . VAL A 1 172 ? 11.357 9.120 -4.832 1.00 78.50 172 VAL A CA 1
ATOM 1306 C C . VAL A 1 172 ? 11.729 8.202 -3.671 1.00 78.50 172 VAL A C 1
ATOM 1308 O O . VAL A 1 172 ? 12.804 8.347 -3.095 1.00 78.50 172 VAL A O 1
ATOM 1311 N N . ARG A 1 173 ? 10.878 7.215 -3.374 1.00 83.50 173 ARG A N 1
ATOM 1312 C CA . ARG A 1 173 ? 11.196 6.094 -2.478 1.00 83.50 173 ARG A CA 1
ATOM 1313 C C . ARG A 1 173 ? 11.467 4.849 -3.319 1.00 83.50 173 ARG A C 1
ATOM 1315 O O . ARG A 1 173 ? 10.560 4.331 -3.966 1.00 83.50 173 ARG A O 1
ATOM 1322 N N . ILE A 1 174 ? 12.702 4.354 -3.297 1.00 85.06 174 ILE A N 1
ATOM 1323 C CA . ILE A 1 174 ? 13.106 3.196 -4.101 1.00 85.06 174 ILE A CA 1
ATOM 1324 C C . ILE A 1 174 ? 12.853 1.887 -3.337 1.00 85.06 174 ILE A C 1
ATOM 1326 O O . ILE A 1 174 ? 13.301 1.717 -2.204 1.00 85.06 174 ILE A O 1
ATOM 1330 N N . LYS A 1 175 ? 12.160 0.939 -3.977 1.00 88.94 175 LYS A N 1
ATOM 1331 C CA . LYS A 1 175 ? 12.065 -0.468 -3.563 1.00 88.94 175 LYS A CA 1
ATOM 1332 C C . LYS A 1 175 ? 12.891 -1.330 -4.519 1.00 88.94 175 LYS A C 1
ATOM 1334 O O . LYS A 1 175 ? 12.551 -1.451 -5.694 1.00 88.94 175 LYS A O 1
ATOM 1339 N N . ASN A 1 176 ? 13.957 -1.944 -4.010 1.00 90.06 176 ASN A N 1
ATOM 1340 C CA . ASN A 1 176 ? 14.838 -2.804 -4.802 1.00 90.06 176 ASN A CA 1
ATOM 1341 C C . ASN A 1 176 ? 14.343 -4.251 -4.781 1.00 90.06 176 ASN A C 1
ATOM 1343 O O . ASN A 1 176 ? 14.203 -4.848 -3.715 1.00 90.06 176 ASN A O 1
ATOM 1347 N N . VAL A 1 177 ? 14.128 -4.824 -5.963 1.00 91.62 177 VAL A N 1
ATOM 1348 C CA . VAL A 1 177 ? 13.777 -6.235 -6.147 1.00 91.62 177 VAL A CA 1
ATOM 1349 C C . VAL A 1 177 ? 14.837 -6.883 -7.032 1.00 91.62 177 VAL A C 1
ATOM 1351 O O . VAL A 1 177 ? 15.133 -6.397 -8.123 1.00 91.62 177 VAL A O 1
ATOM 1354 N N . VAL A 1 178 ? 15.420 -7.988 -6.573 1.00 92.06 178 VAL A N 1
ATOM 1355 C CA . VAL A 1 178 ? 16.430 -8.725 -7.342 1.00 92.06 178 VAL A CA 1
ATOM 1356 C C . VAL A 1 178 ? 15.762 -9.908 -8.034 1.00 92.06 178 VAL A C 1
ATOM 1358 O O . VAL A 1 178 ? 15.174 -10.765 -7.376 1.00 92.06 178 VAL A O 1
ATOM 1361 N N . LYS A 1 179 ? 15.835 -9.951 -9.367 1.00 91.44 179 LYS A N 1
ATOM 1362 C CA . LYS A 1 179 ? 15.356 -11.069 -10.189 1.00 91.44 179 LYS A CA 1
ATOM 1363 C C . LYS A 1 179 ? 16.461 -11.495 -11.160 1.00 91.44 179 LYS A C 1
ATOM 1365 O O . LYS A 1 179 ? 16.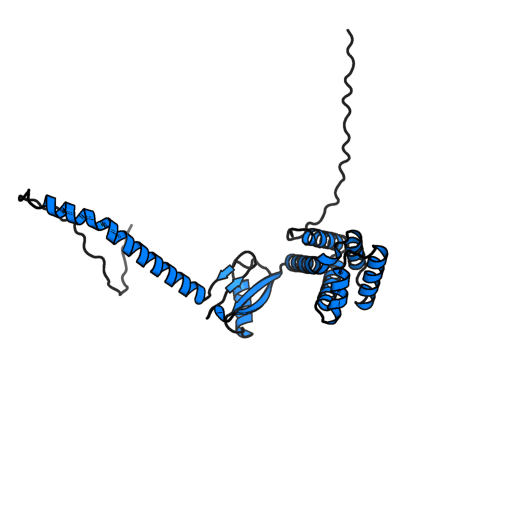693 -10.790 -12.139 1.00 91.44 179 LYS A O 1
ATOM 1370 N N . PRO A 1 180 ? 17.104 -12.660 -10.971 1.00 88.19 180 PRO A N 1
ATOM 1371 C CA . PRO A 1 180 ? 18.178 -13.112 -11.861 1.00 88.19 180 PRO A CA 1
ATOM 1372 C C . PRO A 1 180 ? 17.688 -13.473 -13.278 1.00 88.19 180 PRO A C 1
ATOM 1374 O O . PRO A 1 180 ? 18.487 -13.624 -14.196 1.00 88.19 180 PRO A O 1
ATOM 1377 N N . THR A 1 181 ? 16.372 -13.571 -13.491 1.00 88.75 181 THR A N 1
ATOM 1378 C CA . THR A 1 181 ? 15.754 -13.962 -14.769 1.00 88.75 181 THR A CA 1
ATOM 1379 C C . THR A 1 181 ? 15.976 -12.968 -15.909 1.00 88.75 181 THR A C 1
ATOM 1381 O O . THR A 1 181 ? 15.962 -13.368 -17.067 1.00 88.75 181 THR A O 1
ATOM 1384 N N . ILE A 1 182 ? 16.179 -11.679 -15.620 1.00 86.00 182 ILE A N 1
ATOM 1385 C CA . ILE A 1 182 ? 16.356 -10.636 -16.648 1.00 86.00 182 ILE A CA 1
ATOM 1386 C C . ILE A 1 182 ? 17.739 -10.654 -17.316 1.00 86.00 182 ILE A C 1
ATOM 1388 O O . ILE A 1 182 ? 17.924 -9.938 -18.302 1.00 86.00 182 ILE A O 1
ATOM 1392 N N . LEU A 1 183 ? 18.675 -11.486 -16.823 1.00 85.44 183 LEU A N 1
ATOM 1393 C CA . LEU A 1 183 ? 20.071 -11.676 -17.271 1.00 85.44 183 LEU A CA 1
ATOM 1394 C C . LEU A 1 183 ? 20.964 -10.422 -17.193 1.00 85.44 183 LEU A C 1
ATOM 1396 O O . LEU A 1 183 ? 22.171 -10.532 -17.012 1.00 85.44 183 LEU A O 1
ATOM 1400 N N . GLY A 1 184 ? 20.380 -9.229 -17.286 1.00 87.38 184 GLY A N 1
ATOM 1401 C CA . GLY A 1 184 ? 21.040 -7.941 -17.158 1.00 87.38 184 GLY A CA 1
ATOM 1402 C C . GLY A 1 184 ? 20.082 -6.779 -17.423 1.00 87.38 184 GLY A C 1
ATOM 1403 O O . GLY A 1 184 ? 18.973 -6.955 -17.936 1.00 87.38 184 GLY A O 1
ATOM 1404 N N . GLY A 1 185 ? 20.533 -5.570 -17.098 1.00 88.62 185 GLY A N 1
ATOM 1405 C CA . GLY A 1 185 ? 19.733 -4.352 -17.213 1.00 88.62 185 GLY A CA 1
ATOM 1406 C C . GLY A 1 185 ? 18.800 -4.127 -16.023 1.00 88.62 185 GLY A C 1
ATOM 1407 O O . GLY A 1 185 ? 18.951 -4.737 -14.962 1.00 88.62 185 GLY A O 1
ATOM 1408 N N . LEU A 1 186 ? 17.861 -3.201 -16.206 1.00 89.62 186 LEU A N 1
ATOM 1409 C CA . LEU A 1 186 ? 16.967 -2.710 -15.160 1.00 89.62 186 LEU A CA 1
ATOM 1410 C C . LEU A 1 186 ? 15.553 -2.504 -15.700 1.00 89.62 186 LEU A C 1
ATOM 1412 O O . LEU A 1 186 ? 15.371 -2.082 -16.842 1.00 89.62 186 LEU A O 1
ATOM 1416 N N . ILE A 1 187 ? 14.564 -2.804 -14.866 1.00 91.19 187 ILE A N 1
ATOM 1417 C CA . ILE A 1 187 ? 13.156 -2.492 -15.113 1.00 91.19 187 ILE A CA 1
ATOM 1418 C C . ILE A 1 187 ? 12.712 -1.559 -13.996 1.00 91.19 187 ILE A C 1
ATOM 1420 O O . ILE A 1 187 ? 12.899 -1.878 -12.821 1.00 91.19 187 ILE A O 1
ATOM 1424 N N . VAL A 1 188 ? 12.180 -0.397 -14.364 1.00 90.06 188 VAL A N 1
ATOM 1425 C CA . VAL A 1 188 ? 11.715 0.621 -13.419 1.00 90.06 188 VAL A CA 1
ATOM 1426 C C . VAL A 1 188 ? 10.206 0.756 -13.550 1.00 90.06 188 VAL A C 1
ATOM 1428 O O . VAL A 1 188 ? 9.713 1.160 -14.603 1.00 90.06 188 VAL A O 1
ATOM 1431 N N . ASP A 1 189 ? 9.495 0.446 -12.471 1.00 89.56 189 ASP A N 1
ATOM 1432 C CA . ASP A 1 189 ? 8.040 0.517 -12.388 1.00 89.56 189 ASP A CA 1
ATOM 1433 C C . ASP A 1 189 ? 7.608 1.732 -11.557 1.00 89.56 189 ASP A C 1
ATOM 1435 O O . ASP A 1 189 ? 7.918 1.835 -10.366 1.00 89.56 189 ASP A O 1
ATOM 1439 N N . PHE A 1 190 ? 6.853 2.631 -12.192 1.00 84.94 190 PHE A N 1
ATOM 1440 C CA . PHE A 1 190 ? 6.256 3.843 -11.615 1.00 84.94 190 PHE A CA 1
ATOM 1441 C C . PHE A 1 190 ? 4.772 3.637 -11.242 1.00 84.94 190 PHE A C 1
ATOM 1443 O O . PHE A 1 190 ? 4.019 4.602 -11.128 1.00 84.94 190 PHE A O 1
ATOM 1450 N N . GLY A 1 191 ? 4.324 2.384 -11.110 1.00 80.19 191 GLY A N 1
ATOM 1451 C CA . GLY A 1 191 ? 2.911 2.021 -10.957 1.00 80.19 191 GLY A CA 1
ATOM 1452 C C . GLY A 1 191 ? 2.197 1.971 -12.307 1.00 80.19 191 GLY A C 1
ATOM 1453 O O . GLY A 1 191 ? 1.944 0.887 -12.820 1.00 80.19 191 GLY A O 1
ATOM 1454 N N . ASP A 1 192 ? 1.953 3.133 -12.913 1.00 79.44 192 ASP A N 1
ATOM 1455 C CA . ASP A 1 192 ? 1.200 3.228 -14.177 1.00 79.44 192 ASP A CA 1
ATOM 1456 C C . ASP A 1 192 ? 2.092 3.149 -15.422 1.00 79.44 192 ASP A C 1
ATOM 1458 O O . ASP A 1 192 ? 1.634 2.868 -16.529 1.00 79.44 192 ASP A O 1
ATOM 1462 N N . LYS A 1 193 ? 3.386 3.437 -15.257 1.00 84.94 193 LYS A N 1
ATOM 1463 C CA . LYS A 1 193 ? 4.373 3.433 -16.339 1.00 84.94 193 LYS A CA 1
ATOM 1464 C C . LYS A 1 193 ? 5.498 2.479 -15.978 1.00 84.94 193 LYS A C 1
ATOM 1466 O O . LY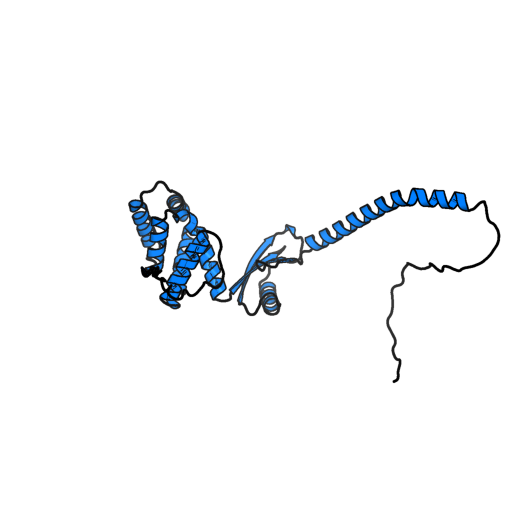S A 1 193 ? 6.026 2.543 -14.872 1.00 84.94 193 LYS A O 1
ATOM 1471 N N . THR A 1 194 ? 5.913 1.659 -16.933 1.00 88.75 194 THR A N 1
ATOM 1472 C CA . THR A 1 194 ? 7.075 0.779 -16.792 1.00 88.75 194 THR A CA 1
ATOM 1473 C C . THR A 1 194 ? 8.099 1.133 -17.854 1.00 88.75 194 THR A C 1
ATOM 1475 O O . THR A 1 194 ? 7.794 1.156 -19.048 1.00 88.75 194 THR A O 1
ATOM 1478 N N . ILE A 1 195 ? 9.328 1.399 -17.421 1.00 89.00 195 ILE A N 1
ATOM 1479 C CA . ILE A 1 195 ? 10.477 1.569 -18.306 1.00 89.00 195 ILE A CA 1
ATOM 1480 C C . ILE A 1 195 ? 11.305 0.289 -18.226 1.00 89.00 195 ILE A C 1
ATOM 1482 O O . ILE A 1 195 ? 12.021 0.047 -17.255 1.00 89.00 195 ILE A O 1
ATOM 1486 N N . ASP A 1 196 ? 11.194 -0.538 -19.263 1.00 90.56 196 ASP A N 1
ATOM 1487 C CA . ASP A 1 196 ? 11.926 -1.797 -19.383 1.00 90.56 196 ASP A CA 1
ATOM 1488 C C . ASP A 1 196 ? 13.195 -1.612 -20.226 1.00 90.56 196 ASP A C 1
ATOM 1490 O O . ASP A 1 196 ? 13.144 -1.420 -21.446 1.00 90.56 196 ASP A O 1
ATOM 1494 N N . LEU A 1 197 ? 14.346 -1.688 -19.556 1.00 88.81 197 LEU A N 1
ATOM 1495 C CA . LEU A 1 197 ? 15.680 -1.671 -20.153 1.00 88.81 197 LEU A CA 1
ATOM 1496 C C . LEU A 1 197 ? 16.417 -2.996 -19.893 1.00 88.81 197 LEU A C 1
ATOM 1498 O O . LEU A 1 197 ? 17.650 -3.025 -19.847 1.00 88.81 197 LEU A O 1
ATOM 1502 N N . SER A 1 198 ? 15.680 -4.097 -19.718 1.00 93.25 198 SER A N 1
ATOM 1503 C CA . SER A 1 198 ? 16.265 -5.423 -19.521 1.00 93.25 198 SER A CA 1
ATOM 1504 C C . SER A 1 198 ? 16.854 -6.005 -20.810 1.00 93.25 198 SER A C 1
ATOM 1506 O O . SER A 1 198 ? 16.356 -5.799 -21.925 1.00 93.25 198 SER A O 1
ATOM 1508 N N . VAL A 1 199 ? 17.926 -6.783 -20.653 1.00 93.88 199 VAL A N 1
ATOM 1509 C CA . VAL A 1 199 ? 18.571 -7.495 -21.765 1.00 93.88 199 VAL A CA 1
ATOM 1510 C C . VAL A 1 199 ? 17.640 -8.575 -22.311 1.00 93.88 199 VAL A C 1
ATOM 1512 O O . VAL A 1 199 ? 17.501 -8.697 -23.529 1.00 93.88 199 VAL A O 1
ATOM 1515 N N . LEU A 1 200 ? 16.935 -9.293 -21.430 1.00 92.50 200 LEU A N 1
ATOM 1516 C CA . LEU A 1 200 ? 15.954 -10.310 -21.812 1.00 92.50 200 LEU A CA 1
ATOM 1517 C C . LEU A 1 200 ? 14.892 -9.760 -22.779 1.00 92.50 200 LEU A C 1
ATOM 1519 O O . LEU A 1 200 ? 14.652 -10.343 -23.835 1.00 92.50 200 LEU A O 1
ATOM 1523 N N . SER A 1 201 ? 14.293 -8.609 -22.463 1.00 93.31 201 SER A N 1
ATOM 1524 C CA . SER A 1 201 ? 13.292 -7.958 -23.320 1.00 93.31 201 SER A CA 1
ATOM 1525 C C . SER A 1 201 ? 13.860 -7.594 -24.691 1.00 93.31 201 SER A C 1
ATOM 1527 O O . SER A 1 201 ? 13.208 -7.797 -25.719 1.00 93.31 201 SER A O 1
ATOM 1529 N N . ARG A 1 202 ? 15.109 -7.114 -24.737 1.00 92.94 202 ARG A N 1
ATOM 1530 C CA . ARG A 1 202 ? 15.791 -6.785 -25.994 1.00 92.94 202 ARG A CA 1
ATOM 1531 C C . ARG A 1 202 ? 16.039 -8.029 -26.853 1.00 92.94 202 ARG A C 1
ATOM 1533 O O . ARG A 1 202 ? 15.736 -7.993 -28.044 1.00 92.94 202 ARG A O 1
ATOM 1540 N N . VAL A 1 203 ? 16.508 -9.129 -26.263 1.00 94.56 203 VAL A N 1
ATOM 1541 C CA . VAL A 1 203 ? 16.713 -10.409 -26.967 1.00 94.56 203 VAL A CA 1
ATOM 1542 C C . VAL A 1 203 ? 15.386 -10.975 -27.479 1.00 94.56 203 VAL A C 1
ATOM 1544 O O . VAL A 1 203 ? 15.289 -11.361 -28.643 1.00 94.56 203 VAL A O 1
ATOM 1547 N N . ASN A 1 204 ? 14.334 -10.946 -26.659 1.00 93.62 204 ASN A N 1
ATOM 1548 C CA . ASN A 1 204 ? 13.007 -11.423 -27.052 1.00 93.62 204 ASN A CA 1
ATOM 1549 C C . ASN A 1 204 ? 12.435 -10.627 -28.230 1.00 93.62 204 ASN A C 1
ATOM 1551 O O . ASN A 1 204 ? 11.901 -11.216 -29.170 1.00 93.62 204 ASN A O 1
ATOM 1555 N N . LYS A 1 205 ? 12.602 -9.298 -28.227 1.00 94.00 205 LYS A N 1
ATOM 1556 C CA . LYS A 1 205 ? 12.213 -8.439 -29.356 1.00 94.00 205 LYS A CA 1
ATOM 1557 C C . LYS A 1 205 ? 12.970 -8.815 -30.632 1.00 94.00 205 LYS A C 1
ATOM 1559 O O . LYS A 1 205 ? 12.351 -8.928 -31.684 1.00 94.00 205 LYS A O 1
ATOM 1564 N N . MET A 1 206 ? 14.279 -9.064 -30.550 1.00 95.12 206 MET A N 1
ATOM 1565 C CA . MET A 1 206 ? 15.073 -9.490 -31.712 1.00 95.12 206 MET A CA 1
ATOM 1566 C C . MET A 1 206 ? 14.611 -10.848 -32.255 1.00 95.12 206 MET A C 1
ATOM 1568 O O . MET A 1 206 ? 14.365 -10.973 -33.454 1.00 95.12 206 MET A O 1
ATOM 1572 N N . ASN A 1 207 ? 14.413 -11.838 -31.384 1.00 95.00 207 ASN A N 1
ATOM 1573 C CA . ASN A 1 207 ? 13.934 -13.164 -31.780 1.00 95.00 207 ASN A CA 1
ATOM 1574 C C . ASN A 1 207 ? 12.541 -13.107 -32.421 1.00 95.00 207 ASN A C 1
ATOM 1576 O O . ASN A 1 207 ? 12.304 -13.761 -33.438 1.00 95.00 207 ASN A O 1
ATOM 1580 N N . ALA A 1 208 ? 11.638 -12.282 -31.882 1.00 94.50 208 ALA A N 1
ATOM 1581 C CA . ALA A 1 208 ? 10.311 -12.078 -32.455 1.00 94.50 208 ALA A CA 1
ATOM 1582 C C . ALA A 1 208 ? 10.386 -11.509 -33.883 1.00 94.50 208 ALA A C 1
ATOM 1584 O O . ALA A 1 208 ? 9.712 -12.010 -34.784 1.00 94.50 208 ALA A O 1
ATOM 1585 N N . LEU A 1 209 ? 11.247 -10.514 -34.120 1.00 94.62 209 LEU A N 1
ATOM 1586 C CA . LEU A 1 209 ? 11.442 -9.932 -35.452 1.00 94.62 209 LEU A CA 1
ATOM 1587 C C . LEU A 1 209 ? 12.005 -10.951 -36.454 1.00 94.62 209 LEU A C 1
ATOM 1589 O O . LEU A 1 209 ? 11.535 -11.023 -37.592 1.00 94.62 209 LEU A O 1
ATOM 1593 N N . LEU A 1 210 ? 12.971 -11.773 -36.034 1.00 94.06 210 LEU A N 1
ATOM 1594 C CA . LEU A 1 210 ? 13.531 -12.834 -36.875 1.00 94.06 210 LEU A CA 1
ATOM 1595 C C . LEU A 1 210 ? 12.479 -13.895 -37.224 1.00 94.06 210 LEU A C 1
ATOM 1597 O O . LEU A 1 210 ? 12.370 -14.297 -38.385 1.00 94.06 210 LEU A O 1
ATOM 1601 N N . HIS A 1 211 ? 11.656 -14.293 -36.252 1.00 90.88 211 HIS A N 1
ATOM 1602 C CA . HIS A 1 211 ? 10.583 -15.261 -36.463 1.00 90.88 211 HIS A CA 1
ATOM 1603 C C . HIS A 1 211 ? 9.538 -14.746 -37.468 1.00 90.88 211 HIS A C 1
ATOM 1605 O O . HIS A 1 211 ? 9.174 -15.452 -38.412 1.00 90.88 211 HIS A O 1
ATOM 1611 N N . VAL A 1 212 ? 9.111 -13.485 -37.330 1.00 89.75 212 VAL A N 1
ATOM 1612 C CA . VAL A 1 212 ? 8.182 -12.838 -38.273 1.00 89.75 212 VAL A CA 1
ATOM 1613 C C . VAL A 1 212 ? 8.782 -12.768 -39.682 1.00 89.75 212 VAL A C 1
ATOM 1615 O O . VAL A 1 212 ? 8.103 -13.087 -40.660 1.00 89.75 212 VAL A O 1
ATOM 1618 N N . CYS A 1 213 ? 10.067 -12.424 -39.807 1.00 77.56 213 CYS A N 1
ATOM 1619 C CA . CYS A 1 213 ? 10.756 -12.353 -41.098 1.00 77.56 213 CYS A CA 1
ATOM 1620 C C . CYS A 1 213 ? 10.836 -13.718 -41.806 1.00 77.56 213 CYS A C 1
ATOM 1622 O O . CYS A 1 213 ? 10.557 -13.820 -43.007 1.00 77.56 213 CYS A O 1
ATOM 1624 N N . MET A 1 214 ? 11.149 -14.788 -41.068 1.00 80.12 214 MET A N 1
ATOM 1625 C CA . MET A 1 214 ? 11.157 -16.148 -41.615 1.00 80.12 214 MET A CA 1
ATOM 1626 C C . MET A 1 214 ? 9.769 -16.584 -42.093 1.00 80.12 214 MET A C 1
ATOM 1628 O O . MET A 1 214 ? 9.640 -17.195 -43.158 1.00 80.12 214 MET A O 1
ATOM 1632 N N . HIS A 1 215 ? 8.720 -16.225 -41.350 1.00 73.62 215 HIS A N 1
ATOM 1633 C CA . HIS A 1 215 ? 7.345 -16.567 -41.706 1.00 73.62 215 HIS A CA 1
ATOM 1634 C C . HIS A 1 215 ? 6.870 -15.824 -42.968 1.00 73.62 215 HIS A C 1
ATOM 1636 O O . HIS A 1 215 ? 6.279 -16.426 -43.870 1.00 73.62 215 HIS A O 1
ATOM 1642 N N . LEU A 1 216 ? 7.206 -14.535 -43.094 1.00 67.00 216 LEU A N 1
ATOM 1643 C CA . LEU A 1 216 ? 6.917 -13.734 -44.290 1.00 67.00 216 LEU A CA 1
ATOM 1644 C C . LEU A 1 216 ? 7.706 -14.213 -45.518 1.00 67.00 216 LEU A C 1
ATOM 1646 O O . LEU A 1 216 ? 7.157 -14.261 -46.621 1.00 67.00 216 LEU A O 1
ATOM 1650 N N . SER A 1 217 ? 8.964 -14.624 -45.339 1.00 62.75 217 SER A N 1
ATOM 1651 C CA . SER A 1 217 ? 9.784 -15.173 -46.428 1.00 62.75 217 SER A CA 1
ATOM 1652 C C . SER A 1 217 ? 9.275 -16.531 -46.926 1.00 62.75 217 SER A C 1
ATOM 1654 O O . SER A 1 217 ? 9.347 -16.802 -48.126 1.00 62.75 217 SER A O 1
ATOM 1656 N N . ARG A 1 218 ? 8.695 -17.369 -46.052 1.00 59.09 218 ARG A N 1
ATOM 1657 C CA . ARG A 1 218 ? 8.011 -18.610 -46.467 1.00 59.09 218 ARG A CA 1
ATOM 1658 C C . ARG A 1 218 ? 6.691 -18.336 -47.199 1.00 59.09 218 ARG A C 1
ATOM 1660 O O . ARG A 1 218 ? 6.466 -18.949 -48.238 1.00 59.09 218 ARG A O 1
ATOM 1667 N N . LYS A 1 219 ? 5.869 -17.380 -46.742 1.00 56.19 219 LYS A N 1
ATOM 1668 C CA . LYS A 1 219 ? 4.609 -17.003 -47.423 1.00 56.19 219 LYS A CA 1
ATOM 1669 C C . LYS A 1 219 ? 4.814 -16.331 -48.788 1.00 56.19 219 LYS A C 1
ATOM 1671 O O . LYS A 1 219 ? 4.004 -16.533 -49.685 1.00 56.19 219 LYS A O 1
ATOM 1676 N N . ARG A 1 220 ? 5.896 -15.569 -49.003 1.00 51.53 220 ARG A N 1
ATOM 1677 C CA . ARG A 1 220 ? 6.189 -15.009 -50.342 1.00 51.53 220 ARG A CA 1
ATOM 1678 C C . ARG A 1 220 ? 6.611 -16.069 -51.362 1.00 51.53 220 ARG A C 1
ATOM 1680 O O . ARG A 1 220 ? 6.339 -15.893 -52.545 1.00 51.53 220 ARG A O 1
ATOM 1687 N N . LYS A 1 221 ? 7.230 -17.178 -50.936 1.00 48.44 221 LYS A N 1
ATOM 1688 C CA . LYS A 1 221 ? 7.603 -18.265 -51.858 1.00 48.44 221 LYS A CA 1
ATOM 1689 C C . LYS A 1 221 ? 6.388 -19.005 -52.431 1.00 48.44 221 LYS A C 1
ATOM 1691 O O . LYS A 1 221 ? 6.466 -19.432 -53.575 1.00 48.44 221 LYS A O 1
ATOM 1696 N N . SER A 1 222 ? 5.264 -19.095 -51.713 1.00 48.47 222 SER A N 1
ATOM 1697 C CA . SER A 1 222 ? 4.038 -19.724 -52.238 1.00 48.47 222 SER A CA 1
ATOM 1698 C C . SER A 1 222 ? 3.228 -18.821 -53.177 1.00 48.47 222 SER A C 1
ATOM 1700 O O . SER A 1 222 ? 2.467 -19.336 -53.987 1.00 48.47 222 SER A O 1
ATOM 1702 N N . LEU A 1 223 ? 3.399 -17.493 -53.118 1.00 48.28 223 LEU A N 1
ATOM 1703 C CA . LEU A 1 223 ? 2.686 -16.551 -53.997 1.00 48.28 223 LEU A CA 1
ATOM 1704 C C . LEU A 1 223 ? 3.427 -16.233 -55.313 1.00 48.28 223 LEU A C 1
ATOM 1706 O O . LEU A 1 223 ? 2.815 -15.712 -56.238 1.00 48.28 223 LEU A O 1
ATOM 1710 N N . CYS A 1 224 ? 4.723 -16.555 -55.428 1.00 41.06 224 CYS A N 1
ATOM 1711 C CA . CYS A 1 224 ? 5.507 -16.323 -56.654 1.00 41.06 224 CYS A CA 1
ATOM 1712 C C . CYS A 1 224 ? 5.454 -17.471 -57.678 1.00 41.06 224 CYS A C 1
ATOM 1714 O O . CYS A 1 224 ? 5.880 -17.281 -58.818 1.00 41.06 224 CYS A O 1
ATOM 1716 N N . VAL A 1 225 ? 4.945 -18.653 -57.312 1.00 46.19 225 VAL A N 1
ATOM 1717 C CA . VAL A 1 225 ? 4.948 -19.825 -58.206 1.00 46.19 225 VAL A CA 1
ATOM 1718 C C . VAL A 1 225 ? 4.053 -19.680 -59.457 1.00 46.19 225 VAL A C 1
ATOM 1720 O O . VAL A 1 225 ? 4.468 -20.177 -60.502 1.00 46.19 225 VAL A O 1
ATOM 1723 N N . PRO A 1 226 ? 2.907 -18.956 -59.462 1.00 47.53 226 PRO A N 1
ATOM 1724 C CA . PRO A 1 226 ? 2.142 -18.783 -60.701 1.00 47.53 226 PRO A CA 1
ATOM 1725 C C . PRO A 1 226 ? 2.702 -17.685 -61.626 1.00 47.53 226 PRO A C 1
ATOM 1727 O O . PRO A 1 226 ? 2.435 -17.710 -62.825 1.00 47.53 226 PRO A O 1
ATOM 1730 N N . PHE A 1 227 ? 3.520 -16.744 -61.130 1.00 41.28 227 PHE A N 1
ATOM 1731 C CA . PHE A 1 227 ? 4.010 -15.623 -61.951 1.00 41.28 227 PHE A CA 1
ATOM 1732 C C . PHE A 1 227 ? 5.158 -16.023 -62.894 1.00 41.28 227 PHE A C 1
ATOM 1734 O O . PHE A 1 227 ? 5.262 -15.512 -64.006 1.00 41.28 227 PHE A O 1
ATOM 1741 N N . VAL A 1 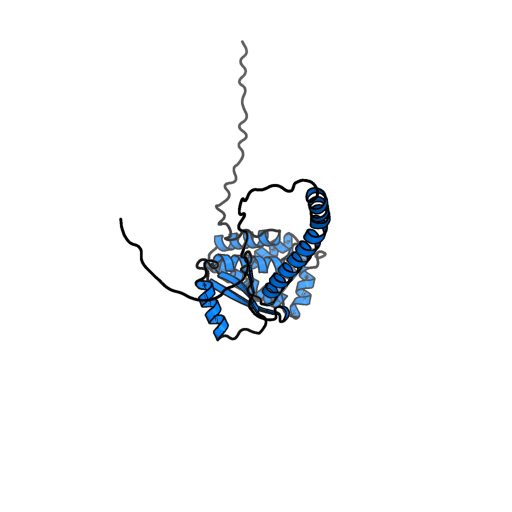228 ? 5.988 -16.998 -62.502 1.00 47.09 228 VAL A N 1
ATOM 1742 C CA . VAL A 1 228 ? 7.083 -17.497 -63.359 1.00 47.09 228 VAL A CA 1
ATOM 1743 C C . VAL A 1 228 ? 6.560 -18.406 -64.484 1.00 47.09 228 VAL A C 1
ATOM 1745 O O . VAL A 1 228 ? 7.166 -18.467 -65.552 1.00 47.09 228 VAL A O 1
ATOM 1748 N N . SER A 1 229 ? 5.403 -19.054 -64.297 1.00 44.59 229 SER A N 1
ATOM 1749 C CA . SER A 1 229 ? 4.756 -19.846 -65.354 1.00 44.59 229 SER A CA 1
ATOM 1750 C C . SER A 1 229 ? 4.132 -18.957 -66.444 1.00 44.59 229 SER A C 1
ATOM 1752 O O . SER A 1 229 ? 4.235 -19.268 -67.630 1.00 44.59 229 SER A O 1
ATOM 1754 N N . LEU A 1 230 ? 3.600 -17.784 -66.074 1.00 46.12 230 LEU A N 1
ATOM 1755 C CA . LEU A 1 230 ? 2.983 -16.845 -67.020 1.00 46.12 230 LEU A CA 1
ATOM 1756 C C . LEU A 1 230 ? 4.009 -16.141 -67.934 1.00 46.12 230 LEU A C 1
ATOM 1758 O O . LEU A 1 230 ? 3.730 -15.883 -69.103 1.00 46.12 230 LEU A O 1
ATOM 1762 N N . ILE A 1 231 ? 5.230 -15.898 -67.446 1.00 50.06 231 ILE A N 1
ATOM 1763 C CA . ILE A 1 231 ? 6.297 -15.257 -68.238 1.00 50.06 231 ILE A CA 1
ATOM 1764 C C . ILE A 1 231 ? 6.845 -16.199 -69.325 1.00 50.06 231 ILE A C 1
ATOM 1766 O O . ILE A 1 231 ? 7.242 -15.740 -70.396 1.00 50.06 231 ILE A O 1
ATOM 1770 N N . ARG A 1 232 ? 6.812 -17.524 -69.115 1.00 41.22 232 ARG A N 1
ATOM 1771 C CA . ARG A 1 232 ? 7.296 -18.496 -70.114 1.00 41.22 232 ARG A CA 1
ATOM 1772 C C . ARG A 1 232 ? 6.306 -18.731 -71.261 1.00 41.22 232 ARG A C 1
ATOM 1774 O O . ARG A 1 232 ? 6.733 -19.132 -72.338 1.00 41.22 232 ARG A O 1
ATOM 1781 N N . PHE A 1 233 ? 5.023 -18.413 -71.069 1.00 39.12 233 PHE A N 1
ATOM 1782 C CA . PHE A 1 233 ? 4.005 -18.478 -72.125 1.00 39.12 233 PHE A CA 1
ATOM 1783 C C . PHE A 1 233 ? 4.012 -17.237 -73.039 1.00 39.12 233 PHE A C 1
ATOM 1785 O O . PHE A 1 233 ? 3.605 -17.314 -74.194 1.00 39.12 233 PHE A O 1
ATOM 1792 N N . PHE A 1 234 ? 4.528 -16.099 -72.562 1.00 38.91 234 PHE A N 1
ATOM 1793 C CA . PHE A 1 234 ? 4.528 -14.843 -73.324 1.00 38.91 234 PHE A CA 1
ATOM 1794 C C . PHE A 1 234 ? 5.783 -14.633 -74.194 1.00 38.91 234 PHE A C 1
ATOM 1796 O O . PHE A 1 234 ? 5.781 -13.798 -75.095 1.00 38.91 234 PHE A O 1
ATOM 1803 N N . PHE A 1 235 ? 6.852 -15.409 -73.978 1.00 37.44 235 PHE A N 1
ATOM 1804 C CA . PHE A 1 235 ? 8.153 -15.175 -74.623 1.00 37.44 235 PHE A CA 1
ATOM 1805 C C . PHE A 1 235 ? 8.339 -15.854 -75.998 1.00 37.44 235 PHE A C 1
ATOM 1807 O O . PHE A 1 235 ? 9.400 -15.719 -76.600 1.00 37.44 235 PHE A O 1
ATOM 1814 N N . HIS A 1 236 ? 7.331 -16.562 -76.530 1.00 39.09 236 HIS A N 1
ATOM 1815 C CA . HIS A 1 236 ? 7.437 -17.253 -77.830 1.00 39.09 236 HIS A CA 1
ATOM 1816 C C . HIS A 1 236 ? 6.732 -16.529 -79.000 1.00 39.09 236 HIS A C 1
ATOM 1818 O O . HIS A 1 236 ? 6.778 -17.021 -80.126 1.00 39.09 236 HIS A O 1
ATOM 1824 N N . ARG A 1 237 ? 6.071 -15.375 -78.798 1.00 42.53 237 ARG A N 1
ATOM 1825 C CA . ARG A 1 237 ? 5.224 -14.797 -79.867 1.00 42.53 237 ARG A CA 1
ATOM 1826 C C . ARG A 1 237 ? 5.563 -13.400 -80.385 1.00 42.53 237 ARG A C 1
ATOM 1828 O O . ARG A 1 237 ? 4.970 -13.031 -81.382 1.00 42.53 237 ARG A O 1
ATOM 1835 N N . ASN A 1 238 ? 6.519 -12.649 -79.841 1.00 35.66 238 ASN A N 1
ATOM 1836 C CA . ASN A 1 238 ? 6.887 -11.367 -80.460 1.00 35.66 238 ASN A CA 1
ATOM 1837 C C . ASN A 1 238 ? 8.373 -11.047 -80.301 1.00 35.66 238 ASN A C 1
ATOM 1839 O O . ASN A 1 238 ? 8.834 -10.587 -79.261 1.00 35.66 238 ASN A O 1
ATOM 1843 N N . ARG A 1 239 ? 9.104 -11.299 -81.386 1.00 39.53 239 ARG A N 1
ATOM 1844 C CA . ARG A 1 239 ? 10.425 -10.755 -81.681 1.00 39.53 239 ARG A CA 1
ATOM 1845 C C . ARG A 1 239 ? 10.182 -9.567 -82.612 1.00 39.53 239 ARG A C 1
ATOM 1847 O O . ARG A 1 239 ? 9.881 -9.824 -83.764 1.00 39.53 239 ARG A O 1
ATOM 1854 N N . PHE A 1 240 ? 10.233 -8.333 -82.114 1.00 31.67 240 PHE A N 1
ATOM 1855 C CA . PHE A 1 240 ? 10.654 -7.112 -82.826 1.00 31.67 240 PHE A CA 1
ATOM 1856 C C . PHE A 1 240 ? 10.624 -5.916 -81.847 1.00 31.67 240 PHE A C 1
ATOM 1858 O O . PHE A 1 240 ? 9.873 -5.914 -80.877 1.00 31.67 240 PHE A O 1
ATOM 1865 N N . GLU A 1 241 ? 11.547 -4.987 -82.064 1.00 38.03 241 GLU A N 1
ATOM 1866 C CA . GLU A 1 241 ? 12.177 -4.034 -81.137 1.00 38.03 241 GLU A CA 1
ATOM 1867 C C . GLU A 1 241 ? 11.291 -2.918 -80.545 1.00 38.03 241 GLU A C 1
ATOM 1869 O O . GLU A 1 241 ? 10.441 -2.371 -81.237 1.00 38.03 241 GLU A O 1
ATOM 1874 N N . GLN A 1 242 ? 11.555 -2.496 -79.297 1.00 30.38 242 GLN A N 1
ATOM 1875 C CA . GLN A 1 242 ? 12.304 -1.260 -78.974 1.00 30.38 242 GLN A CA 1
ATOM 1876 C C . GLN A 1 242 ? 12.404 -1.019 -77.455 1.00 30.38 242 GLN A C 1
ATOM 1878 O O . GLN A 1 242 ? 11.547 -1.410 -76.663 1.00 30.38 242 GLN A O 1
ATOM 1883 N N . GLU A 1 243 ? 13.521 -0.405 -77.073 1.00 38.41 243 GLU A N 1
ATOM 1884 C CA . GLU A 1 243 ? 14.006 -0.143 -75.722 1.00 38.41 243 GLU A CA 1
ATOM 1885 C C . GLU A 1 243 ? 13.112 0.797 -74.899 1.00 38.41 243 GLU A C 1
ATOM 1887 O O . GLU A 1 243 ? 12.859 1.933 -75.285 1.00 38.41 243 GLU A O 1
ATOM 1892 N N . VAL A 1 244 ? 12.773 0.383 -73.674 1.00 30.84 244 VAL A N 1
ATOM 1893 C CA . VAL A 1 244 ? 12.601 1.312 -72.546 1.00 30.84 244 VAL A CA 1
ATOM 1894 C C . VAL A 1 244 ? 13.356 0.731 -71.354 1.00 30.84 244 VAL A C 1
ATOM 1896 O O . VAL A 1 244 ? 12.979 -0.282 -70.760 1.00 30.84 244 VAL A O 1
ATOM 1899 N N . THR A 1 245 ? 14.484 1.355 -71.037 1.00 32.44 245 THR A N 1
ATOM 1900 C CA . THR A 1 245 ? 15.421 0.972 -69.982 1.00 32.44 245 THR A CA 1
ATOM 1901 C C . THR A 1 245 ? 14.821 1.216 -68.595 1.00 32.44 245 THR A C 1
ATOM 1903 O O . THR A 1 245 ? 14.958 2.272 -67.987 1.00 32.44 245 THR A O 1
ATOM 1906 N N . PHE A 1 246 ? 14.174 0.190 -68.041 1.00 30.41 246 PHE A N 1
ATOM 1907 C CA . PHE A 1 246 ? 13.779 0.154 -66.633 1.00 30.41 246 PHE A CA 1
ATOM 1908 C C . PHE A 1 246 ? 15.003 -0.191 -65.765 1.00 30.41 246 PHE A C 1
ATOM 1910 O O . PHE A 1 246 ? 15.301 -1.360 -65.505 1.00 30.41 246 PHE A O 1
ATOM 1917 N N . ASN A 1 247 ? 15.767 0.825 -65.347 1.00 29.27 247 ASN A N 1
ATOM 1918 C CA . ASN A 1 247 ? 16.971 0.620 -64.542 1.00 29.27 247 ASN A CA 1
ATOM 1919 C C . ASN A 1 247 ? 16.621 0.336 -63.072 1.00 29.27 247 ASN A C 1
ATOM 1921 O O . ASN A 1 247 ? 16.377 1.228 -62.262 1.00 29.27 247 ASN A O 1
ATOM 1925 N N . LYS A 1 248 ? 16.613 -0.955 -62.742 1.00 36.09 248 LYS A N 1
ATOM 1926 C CA . LYS A 1 248 ? 16.480 -1.510 -61.396 1.00 36.09 248 LYS A CA 1
ATOM 1927 C C . LYS A 1 248 ? 17.798 -2.198 -61.033 1.00 36.09 248 LYS A C 1
ATOM 1929 O O . LYS A 1 248 ? 17.967 -3.378 -61.314 1.00 36.09 248 LYS A O 1
ATOM 1934 N N . ARG A 1 249 ? 18.743 -1.463 -60.442 1.00 32.03 249 ARG A N 1
ATOM 1935 C CA . ARG A 1 249 ? 20.016 -1.943 -59.856 1.00 32.03 249 ARG A CA 1
ATOM 1936 C C . ARG A 1 249 ? 20.551 -0.766 -59.017 1.00 32.03 249 ARG A C 1
ATOM 1938 O O . ARG A 1 249 ? 20.854 0.266 -59.581 1.00 32.03 249 ARG A O 1
ATOM 1945 N N . HIS A 1 250 ? 20.568 -0.745 -57.688 1.00 31.62 250 HIS A N 1
ATOM 1946 C CA . HIS A 1 250 ? 21.207 -1.684 -56.778 1.00 31.62 250 HIS A CA 1
ATOM 1947 C C . HIS A 1 250 ? 20.632 -1.527 -55.358 1.00 31.62 250 HIS A C 1
ATOM 1949 O O . HIS A 1 250 ? 20.721 -0.467 -54.746 1.00 31.62 250 HIS A O 1
ATOM 1955 N N . ILE A 1 251 ? 20.112 -2.624 -54.811 1.00 35.91 251 ILE A N 1
ATOM 1956 C CA . ILE A 1 251 ? 20.104 -2.887 -53.371 1.00 35.91 251 ILE A CA 1
ATOM 1957 C C . ILE A 1 251 ? 21.427 -3.603 -53.095 1.00 35.91 251 ILE A C 1
ATOM 1959 O O . ILE A 1 251 ? 21.671 -4.653 -53.686 1.00 35.91 251 ILE A O 1
ATOM 1963 N N . GLY A 1 252 ? 22.273 -3.052 -52.224 1.00 30.53 252 GLY A N 1
ATOM 1964 C CA . GLY A 1 252 ? 23.412 -3.788 -51.671 1.00 30.53 252 GLY A CA 1
ATOM 1965 C C . GLY A 1 252 ? 24.668 -2.961 -51.409 1.00 30.53 252 GLY A C 1
ATOM 1966 O O . GLY A 1 252 ? 25.482 -2.786 -52.304 1.00 30.53 252 GLY A O 1
ATOM 1967 N N . LEU A 1 253 ? 24.821 -2.565 -50.141 1.00 34.41 253 LEU A N 1
ATOM 1968 C CA . LEU A 1 253 ? 26.067 -2.303 -49.411 1.00 34.41 253 LEU A CA 1
ATOM 1969 C C . LEU A 1 253 ? 27.107 -1.348 -50.027 1.00 34.41 253 LEU A C 1
ATOM 1971 O O . LEU A 1 253 ? 27.913 -1.736 -50.869 1.00 34.41 253 LEU A O 1
ATOM 1975 N N . ARG A 1 254 ? 27.276 -0.189 -49.378 1.00 27.91 254 ARG A N 1
ATOM 1976 C CA . ARG A 1 254 ? 28.608 0.235 -48.921 1.00 27.91 254 ARG A CA 1
ATOM 1977 C C . ARG A 1 254 ? 28.524 1.186 -47.727 1.00 27.91 254 ARG A C 1
ATOM 1979 O O . ARG A 1 254 ? 27.881 2.227 -47.770 1.00 27.91 254 ARG A O 1
ATOM 1986 N N . CYS A 1 255 ? 29.185 0.760 -46.658 1.00 28.16 255 CYS A N 1
ATOM 1987 C CA . CYS A 1 255 ? 29.688 1.595 -45.583 1.00 28.16 255 CYS A CA 1
ATOM 1988 C C . CYS A 1 255 ? 30.600 2.720 -46.110 1.00 28.16 255 CYS A C 1
ATOM 1990 O O . CYS A 1 255 ? 31.226 2.568 -47.156 1.00 28.16 255 CYS A O 1
ATOM 1992 N N . LEU A 1 256 ? 30.775 3.720 -45.239 1.00 29.59 256 LEU A N 1
ATOM 1993 C CA . LEU A 1 256 ? 31.883 4.678 -45.104 1.00 29.59 256 LEU A CA 1
ATOM 1994 C C . LEU A 1 256 ? 31.783 6.078 -45.753 1.00 29.59 256 LEU A C 1
ATOM 1996 O O . LEU A 1 256 ? 31.724 6.236 -46.963 1.00 29.59 256 LEU A O 1
ATOM 2000 N N . SER A 1 257 ? 32.000 7.055 -44.854 1.00 30.30 257 SER A N 1
ATOM 2001 C CA . SER A 1 257 ? 32.584 8.402 -45.020 1.00 30.30 257 SER A CA 1
ATOM 2002 C C . SER A 1 257 ? 31.670 9.508 -45.573 1.00 30.30 257 SER A C 1
ATOM 2004 O O . SER A 1 257 ? 31.237 9.450 -46.710 1.00 30.30 257 SER A O 1
ATOM 2006 N N . ARG A 1 258 ? 31.211 10.478 -44.761 1.00 33.84 258 ARG A N 1
ATOM 2007 C CA . ARG A 1 258 ? 31.898 11.702 -44.256 1.00 33.84 258 ARG A CA 1
ATOM 2008 C C . ARG A 1 258 ? 32.407 12.663 -45.353 1.00 33.84 258 ARG A C 1
ATOM 2010 O O . ARG A 1 258 ? 33.257 12.267 -46.142 1.00 33.84 258 ARG A O 1
ATOM 2017 N N . LYS A 1 259 ? 32.029 13.949 -45.167 1.00 32.53 259 LYS A N 1
ATOM 2018 C CA . LYS A 1 259 ? 32.451 15.216 -45.835 1.00 32.53 259 LYS A CA 1
ATOM 2019 C C . LYS A 1 259 ? 31.828 15.405 -47.232 1.00 32.53 259 LYS A C 1
ATOM 2021 O O . LYS A 1 259 ? 31.631 14.420 -47.916 1.00 32.53 259 LYS A O 1
ATOM 2026 N N . ALA A 1 260 ? 31.441 16.580 -47.730 1.00 34.66 260 ALA A N 1
ATOM 2027 C CA . ALA A 1 260 ? 31.753 17.993 -47.481 1.00 34.66 260 ALA A CA 1
ATOM 2028 C C . ALA A 1 260 ? 30.565 18.820 -48.065 1.00 34.66 260 ALA A C 1
ATOM 2030 O O . ALA A 1 260 ? 29.986 18.392 -49.055 1.00 34.66 260 ALA A O 1
ATOM 2031 N N . THR A 1 261 ? 29.986 19.798 -47.364 1.00 34.09 261 THR A N 1
ATOM 2032 C CA . THR A 1 261 ? 30.240 21.257 -47.459 1.00 34.09 261 THR A CA 1
ATOM 2033 C C . THR A 1 261 ? 29.702 21.974 -48.725 1.00 34.09 261 THR A C 1
ATOM 2035 O O . THR A 1 261 ? 30.031 21.601 -49.840 1.00 34.09 261 THR A O 1
ATOM 2038 N N . VAL A 1 262 ? 28.987 23.084 -48.466 1.00 39.31 262 VAL A N 1
ATOM 2039 C CA . VAL A 1 262 ? 28.732 24.311 -49.271 1.00 39.31 262 VAL A CA 1
ATOM 2040 C C . VAL A 1 262 ? 27.827 24.257 -50.516 1.00 39.31 262 VAL A C 1
ATOM 2042 O O . VAL A 1 262 ? 28.220 23.740 -51.551 1.00 39.31 262 VAL A O 1
ATOM 2045 N N . PHE A 1 263 ? 26.695 24.975 -50.446 1.00 28.95 263 PHE A N 1
ATOM 2046 C CA . PHE A 1 263 ? 26.137 25.825 -51.522 1.00 28.95 263 PHE A CA 1
ATOM 2047 C C . PHE A 1 263 ? 25.077 26.752 -50.872 1.00 28.95 263 PHE A C 1
ATOM 2049 O O . PHE A 1 263 ? 24.117 26.248 -50.304 1.00 28.95 263 PHE A O 1
ATOM 2056 N N . SER A 1 264 ? 25.328 28.037 -50.595 1.00 34.50 264 SER A N 1
ATOM 2057 C CA . SER A 1 264 ? 25.492 29.202 -51.486 1.00 34.50 264 SER A CA 1
ATOM 2058 C C . SER A 1 264 ? 24.182 29.725 -52.098 1.00 34.50 264 SER A C 1
ATOM 2060 O O . SER A 1 264 ? 23.617 29.085 -52.975 1.00 34.50 264 SER A O 1
ATOM 2062 N N . MET A 1 265 ? 23.845 30.955 -51.683 1.00 40.50 265 MET A N 1
ATOM 2063 C CA . MET A 1 265 ? 23.151 32.033 -52.411 1.00 40.50 265 MET A CA 1
ATOM 2064 C C . MET A 1 265 ? 21.676 31.856 -52.806 1.00 40.50 265 MET A C 1
ATOM 2066 O O . MET A 1 265 ? 21.347 31.316 -53.856 1.00 40.50 265 MET A O 1
ATOM 2070 N N . THR A 1 266 ? 20.781 32.477 -52.038 1.00 43.81 266 THR A N 1
ATOM 2071 C CA . THR A 1 266 ? 20.150 33.778 -52.365 1.00 43.81 266 THR A CA 1
ATOM 2072 C C . THR A 1 266 ? 19.511 34.363 -51.112 1.00 43.81 266 THR A C 1
ATOM 2074 O O . THR A 1 266 ? 19.185 33.569 -50.202 1.00 43.81 266 THR A O 1
#

Sequence (266 aa):
MASGPVYRALKCTRGYATAASKQPPIQLQGLSGKYASALYSAAVKKDEKTLSTVEKDLSSIQRVLSSKDGSAIKQFLHNPTLQASDRKKGLSNMMSKLGQPTELTKNFFDVLGENGRLYETEKVIEDFLNLMSAHRGEMTITITSAQPLESSLQSRLEASLKKSTAAESKTVRIKNVVKPTILGGLIVDFGDKTIDLSVLSRVNKMNALLHVCMHLSRKRKSLCVPFVSLIRFFFHRNRFEQEVTFNKRHIGLRCLSRKATVFSMT

Organism: NCBI:txid56615